Protein AF-A0A6P3C2W5-F1 (afdb_monomer_lite)

Secondary structure (DSSP, 8-state):
-HHHHHHHHHHHHHHHHHHHHHHHHHTTS--SEEEEE-TTSS-EEEEE-HHHHHHHHHHHHHHHHHHHHHHHHHHHHHHHHHHHHHHHHHHHHHHHHHHHTT-S-----S-S---TT-TT-PPPHHHHHHHHHHHHHHHHHHHHHHHHHTT--HHHHHHHHHHHHHHHHHHHHHHHHHHHHHHHHHHHHHHHHHHHHHHHHHHHHHHHHHHHHHHTT-TTSHHHHHHHHHHHHHHHHHHS-HHHHHHHS-SSTHHHHS-TT---GGG-

Radius of gyration: 29.65 Å; chains: 1; bounding box: 69×41×83 Å

Sequence (268 aa):
MHITFLIPYLLPLYGAAWNIQQSLEGLGVSSSYDADIGTSSYALVASWSPGVHVTEIFYLLLFAILCVFICVLWTGYILARKTGVLVALAVVLLPCILNMVGLWPLVSSAPDTFVIDGTGVLGSGSGMLPLVCMGATTGWCLLLIYVDLFSSGPRFWSAYDHVWYMAGLLAGVIFVADSQVSEHARSLQESSQNSRQASTYLRGQAAAYEKWCEDRRHTTLISCQWASAAQQKLLDYSWQAPALYWRFGPTTSAEIYAPPDEISPSKL

pLDDT: mean 76.58, std 13.39, range [40.78, 94.31]

Foldseek 3Di:
DVVLLCLVPLQLLLLLLLQVLLACLLVVNDAQWDQDQDPPDRDGDTDRCSPVSSVVSSVVSVVLVVVLLVLQLVLLCLVPNPVRNVVSVCVVSVLSVCSVVVNHDNDRSHDPDRDHSNHNDGGDPSSCVVVVVSVVSVVVSVVSVVCSVPVDPPVVVVVVVVVVVVVVVVVVVVVVVVVVVVVVVVVLVVVLVVLLVVLVVLLVVLVVVLVVCVVVVNCPDPSNVQSVVLNVVSVVSNPDDSVCCVQPNDPDPVVSNDDPPDPDPPRD

Structure (mmCIF, N/CA/C/O backbone):
data_AF-A0A6P3C2W5-F1
#
_entry.id   AF-A0A6P3C2W5-F1
#
loop_
_atom_site.group_PDB
_atom_site.id
_atom_site.type_symbol
_atom_site.label_atom_id
_atom_site.label_alt_id
_atom_site.label_comp_id
_atom_site.label_asym_id
_atom_site.label_entity_id
_atom_site.label_seq_id
_atom_site.pdbx_PDB_ins_code
_atom_site.Cartn_x
_atom_site.Cartn_y
_atom_site.Cartn_z
_atom_site.occupancy
_atom_site.B_iso_or_equiv
_atom_site.auth_seq_id
_atom_site.auth_comp_id
_atom_site.auth_asym_id
_atom_site.auth_atom_id
_atom_site.pdbx_PDB_model_num
ATOM 1 N N . MET A 1 1 ? 8.876 -19.694 18.806 1.00 50.31 1 MET A N 1
ATOM 2 C CA . MET A 1 1 ? 7.404 -19.802 18.901 1.00 50.31 1 MET A CA 1
ATOM 3 C C . MET A 1 1 ? 6.720 -18.429 18.901 1.00 50.31 1 MET A C 1
ATOM 5 O O . MET A 1 1 ? 5.817 -18.245 18.103 1.00 50.31 1 MET A O 1
ATOM 9 N N . HIS A 1 2 ? 7.170 -17.439 19.691 1.00 57.16 2 HIS A N 1
ATOM 10 C CA . HIS A 1 2 ? 6.535 -16.104 19.730 1.00 57.16 2 HIS A CA 1
ATOM 11 C C . HIS A 1 2 ? 6.687 -15.259 18.453 1.00 57.16 2 HIS A C 1
ATOM 13 O O . HIS A 1 2 ? 5.721 -14.641 18.023 1.00 57.16 2 HIS A O 1
ATOM 19 N N . ILE A 1 3 ? 7.861 -15.260 17.810 1.00 65.31 3 ILE A N 1
ATOM 20 C CA . ILE A 1 3 ? 8.085 -14.466 16.584 1.00 65.31 3 ILE A CA 1
ATOM 21 C C . ILE A 1 3 ? 7.203 -14.972 15.443 1.00 65.31 3 ILE A C 1
ATOM 23 O O . ILE A 1 3 ? 6.618 -14.182 14.711 1.00 65.31 3 ILE A O 1
ATOM 27 N N . THR A 1 4 ? 7.033 -16.293 15.352 1.00 76.75 4 THR A N 1
ATOM 28 C CA . THR A 1 4 ? 6.202 -16.934 14.335 1.00 76.75 4 THR A CA 1
ATOM 29 C C . THR A 1 4 ? 4.753 -16.457 14.408 1.00 76.75 4 THR A C 1
ATOM 31 O O . THR A 1 4 ? 4.097 -16.349 13.384 1.00 76.75 4 THR A O 1
ATOM 34 N N . PHE A 1 5 ? 4.239 -16.129 15.597 1.00 83.06 5 PHE A N 1
ATOM 35 C CA . PHE A 1 5 ? 2.856 -15.675 15.760 1.00 83.06 5 PHE A CA 1
ATOM 36 C C . PHE A 1 5 ? 2.611 -14.323 15.079 1.00 83.06 5 PHE A C 1
ATOM 38 O O . PHE A 1 5 ? 1.569 -14.131 14.468 1.00 83.06 5 PHE A O 1
ATOM 45 N N . LEU A 1 6 ? 3.588 -13.413 15.138 1.00 85.12 6 LEU A N 1
ATOM 46 C CA . LEU A 1 6 ? 3.473 -12.049 14.612 1.00 85.12 6 LEU A CA 1
ATOM 47 C C . LEU A 1 6 ? 3.898 -11.909 13.143 1.00 85.12 6 LEU A C 1
ATOM 49 O O . LEU A 1 6 ? 3.742 -10.828 12.579 1.00 85.12 6 LEU A O 1
ATOM 53 N N . ILE A 1 7 ? 4.397 -12.975 12.505 1.00 84.00 7 ILE A N 1
ATOM 54 C CA . ILE A 1 7 ? 4.821 -12.963 11.090 1.00 84.00 7 ILE A CA 1
ATOM 55 C C . ILE A 1 7 ? 3.789 -12.308 10.153 1.00 84.00 7 ILE A C 1
ATOM 57 O O . ILE A 1 7 ? 4.215 -11.490 9.337 1.00 84.00 7 ILE A O 1
ATOM 61 N N . PRO A 1 8 ? 2.469 -12.574 10.272 1.00 85.69 8 PRO A N 1
ATOM 62 C CA . PRO A 1 8 ? 1.464 -11.966 9.395 1.00 85.69 8 PRO A CA 1
ATOM 63 C C . PRO A 1 8 ? 1.431 -10.438 9.428 1.00 85.69 8 PRO A C 1
ATOM 65 O O . PRO A 1 8 ? 0.960 -9.829 8.476 1.00 85.69 8 PRO A O 1
ATOM 68 N N . TYR A 1 9 ? 1.929 -9.820 10.500 1.00 86.62 9 TYR A N 1
ATOM 69 C CA . TYR A 1 9 ? 2.047 -8.369 10.621 1.00 86.62 9 TYR A CA 1
ATOM 70 C C . TYR A 1 9 ? 3.457 -7.880 10.298 1.00 86.62 9 TYR A C 1
ATOM 72 O O . TYR A 1 9 ? 3.615 -6.888 9.595 1.00 86.62 9 TYR A O 1
ATOM 80 N N . LEU A 1 10 ? 4.490 -8.586 10.761 1.00 87.12 10 LEU A N 1
ATOM 81 C CA . LEU A 1 10 ? 5.879 -8.157 10.588 1.00 87.12 10 LEU A CA 1
ATOM 82 C C . LEU A 1 10 ? 6.324 -8.185 9.121 1.00 87.12 10 LEU A C 1
ATOM 84 O O . LEU A 1 10 ? 6.953 -7.234 8.664 1.00 87.12 10 LEU A O 1
ATOM 88 N N . LEU A 1 11 ? 5.991 -9.246 8.378 1.00 83.75 11 LEU A N 1
ATOM 89 C CA . LEU A 1 11 ? 6.459 -9.420 6.998 1.00 83.75 11 LEU A CA 1
ATOM 90 C C . LEU A 1 11 ? 5.859 -8.371 6.044 1.00 83.75 11 LEU A C 1
ATOM 92 O O . LEU A 1 11 ? 6.624 -7.733 5.315 1.00 83.75 11 LEU A O 1
ATOM 96 N N . PRO A 1 12 ? 4.535 -8.108 6.073 1.00 84.75 12 PRO A N 1
ATOM 97 C CA . PRO A 1 12 ? 3.952 -7.064 5.235 1.00 84.75 12 PRO A CA 1
ATOM 98 C C . PRO A 1 12 ? 4.392 -5.655 5.639 1.00 84.75 12 PRO A C 1
ATOM 100 O O . PRO A 1 12 ? 4.594 -4.824 4.760 1.00 84.75 12 PRO A O 1
ATOM 103 N N . LEU A 1 13 ? 4.589 -5.376 6.936 1.00 87.44 13 LEU A N 1
ATOM 104 C CA . LEU A 1 13 ? 5.099 -4.075 7.395 1.00 87.44 13 LEU A CA 1
ATOM 105 C C . LEU A 1 13 ? 6.550 -3.843 6.969 1.00 87.44 13 LEU A C 1
ATOM 107 O O . LEU A 1 13 ? 6.910 -2.727 6.603 1.00 87.44 13 LEU A O 1
ATOM 111 N N . TYR A 1 14 ? 7.377 -4.888 6.973 1.00 85.81 14 TYR A N 1
ATOM 112 C CA . TYR A 1 14 ? 8.745 -4.800 6.474 1.00 85.81 14 TYR A CA 1
ATOM 113 C C . TYR A 1 14 ? 8.770 -4.550 4.961 1.00 85.81 14 TYR A C 1
ATOM 115 O O . TYR A 1 14 ? 9.486 -3.669 4.492 1.00 85.81 14 TYR A O 1
ATOM 123 N N . GLY A 1 15 ? 7.920 -5.249 4.201 1.00 83.31 15 GLY A N 1
ATOM 124 C CA . GLY A 1 15 ? 7.712 -4.958 2.781 1.00 83.31 15 GLY A CA 1
ATOM 125 C C . GLY A 1 15 ? 7.248 -3.517 2.551 1.00 83.31 15 GLY A C 1
ATOM 126 O O . GLY A 1 15 ? 7.819 -2.804 1.731 1.00 83.31 15 GLY A O 1
ATOM 127 N N . ALA A 1 16 ? 6.275 -3.041 3.326 1.00 86.19 16 ALA A N 1
ATOM 128 C CA . ALA A 1 16 ? 5.795 -1.664 3.257 1.00 86.19 16 ALA A CA 1
ATOM 129 C C . ALA A 1 16 ? 6.898 -0.627 3.535 1.00 86.19 16 ALA A C 1
ATOM 131 O O . ALA A 1 16 ? 6.963 0.384 2.837 1.00 86.19 16 ALA A O 1
ATOM 132 N N . ALA A 1 17 ? 7.798 -0.890 4.488 1.00 87.62 17 ALA A N 1
ATOM 133 C CA . ALA A 1 17 ? 8.928 -0.009 4.784 1.00 87.62 17 ALA A CA 1
ATOM 134 C C . ALA A 1 17 ? 9.858 0.166 3.571 1.00 87.62 17 ALA A C 1
ATOM 136 O O . ALA A 1 17 ? 10.199 1.294 3.217 1.00 87.62 17 ALA A O 1
ATOM 137 N N . TRP A 1 18 ? 10.185 -0.928 2.876 1.00 83.50 18 TRP A N 1
ATOM 138 C CA . TRP A 1 18 ? 10.952 -0.882 1.625 1.00 83.50 18 TRP A CA 1
ATOM 139 C C . TRP A 1 18 ? 10.263 -0.053 0.538 1.00 83.50 18 TRP A C 1
ATOM 141 O O . TRP A 1 18 ? 10.917 0.690 -0.189 1.00 83.50 18 TRP A O 1
ATOM 151 N N . ASN A 1 19 ? 8.937 -0.150 0.434 1.00 83.44 19 ASN A N 1
ATOM 152 C CA . ASN A 1 19 ? 8.169 0.570 -0.581 1.00 83.44 19 ASN A CA 1
ATOM 153 C C . ASN A 1 19 ? 8.058 2.071 -0.282 1.00 83.44 19 ASN A C 1
ATOM 155 O O . ASN A 1 19 ? 8.084 2.879 -1.214 1.00 83.44 19 ASN A O 1
ATOM 159 N N . ILE A 1 20 ? 7.981 2.456 0.996 1.00 84.75 20 ILE A N 1
ATOM 160 C CA . ILE A 1 20 ? 8.083 3.862 1.405 1.00 84.75 20 ILE A CA 1
ATOM 161 C C . ILE A 1 20 ? 9.473 4.392 1.070 1.00 84.75 20 ILE A C 1
ATOM 163 O O . ILE A 1 20 ? 9.553 5.435 0.431 1.00 84.75 20 ILE A O 1
ATOM 167 N N . GLN A 1 21 ? 10.543 3.669 1.419 1.00 84.75 21 GLN A N 1
ATOM 168 C CA . GLN A 1 21 ? 11.907 4.112 1.116 1.00 84.75 21 GLN A CA 1
ATOM 169 C C . GLN A 1 21 ? 12.117 4.302 -0.391 1.00 84.75 21 GLN A C 1
ATOM 171 O O . GLN A 1 21 ? 12.563 5.364 -0.811 1.00 84.75 21 GLN A O 1
ATOM 176 N N . GLN A 1 22 ? 11.701 3.332 -1.212 1.00 80.56 22 GLN A N 1
ATOM 177 C CA . GLN A 1 22 ? 11.760 3.440 -2.675 1.00 80.56 22 GLN A CA 1
ATOM 178 C C . GLN A 1 22 ? 10.991 4.666 -3.191 1.00 80.56 22 GLN A C 1
ATOM 180 O O . GLN A 1 22 ? 11.435 5.337 -4.116 1.00 80.56 22 GLN A O 1
ATOM 185 N N . SER A 1 23 ? 9.843 4.982 -2.588 1.00 81.50 23 SER A N 1
ATOM 186 C CA . SER A 1 23 ? 9.047 6.145 -2.992 1.00 81.50 23 SER A CA 1
ATOM 187 C C . SER A 1 23 ? 9.683 7.465 -2.551 1.00 81.50 23 SER A C 1
ATOM 189 O O . SER A 1 23 ? 9.623 8.441 -3.292 1.00 81.50 23 SER A O 1
ATOM 191 N N . LEU A 1 24 ? 10.314 7.507 -1.375 1.00 82.06 24 LEU A N 1
ATOM 192 C CA . LEU A 1 24 ? 11.050 8.681 -0.900 1.00 82.06 24 LEU A CA 1
ATOM 193 C C . LEU A 1 24 ? 12.287 8.960 -1.760 1.00 82.06 24 LEU A C 1
ATOM 195 O O . LEU A 1 24 ? 12.547 10.126 -2.062 1.00 82.06 24 LEU A O 1
ATOM 199 N N . GLU A 1 25 ? 12.988 7.913 -2.199 1.00 78.38 25 GLU A N 1
ATOM 200 C CA . GLU A 1 25 ? 14.078 8.019 -3.175 1.00 78.38 25 GLU A CA 1
ATOM 201 C C . GLU A 1 25 ? 13.575 8.462 -4.547 1.00 78.38 25 GLU A C 1
ATOM 203 O O . GLU A 1 25 ? 14.105 9.410 -5.122 1.00 78.38 25 GLU A O 1
ATOM 208 N N . GLY A 1 26 ? 12.495 7.855 -5.045 1.00 73.12 26 GLY A N 1
ATOM 209 C CA . GLY A 1 26 ? 11.902 8.219 -6.333 1.00 73.12 26 GLY A CA 1
ATOM 210 C C . GLY A 1 26 ? 11.399 9.668 -6.393 1.00 73.12 26 GLY A C 1
ATOM 211 O O . GLY A 1 26 ? 11.384 10.258 -7.475 1.00 73.12 26 GLY A O 1
ATOM 212 N N . LEU A 1 27 ? 11.015 10.243 -5.245 1.00 76.38 27 LEU A N 1
ATOM 213 C CA . LEU A 1 27 ? 10.614 11.647 -5.080 1.00 76.38 27 LEU A CA 1
ATOM 214 C C . LEU A 1 27 ? 11.790 12.598 -4.784 1.00 76.38 27 LEU A C 1
ATOM 216 O O . LEU A 1 27 ? 11.584 13.810 -4.736 1.00 76.38 27 LEU A O 1
ATOM 220 N N . GLY A 1 28 ? 13.000 12.077 -4.558 1.00 72.94 28 GLY A N 1
ATOM 221 C CA . GLY A 1 28 ? 14.181 12.864 -4.189 1.00 72.94 28 GLY A CA 1
ATOM 222 C C . GLY A 1 28 ? 14.132 13.470 -2.780 1.00 72.94 28 GLY A C 1
ATOM 223 O O . GLY A 1 28 ? 14.846 14.430 -2.504 1.00 72.94 28 GLY A O 1
ATOM 224 N N . VAL A 1 29 ? 13.274 12.953 -1.892 1.00 75.38 29 VAL A N 1
ATOM 225 C CA . VAL A 1 29 ? 13.093 13.459 -0.515 1.00 75.38 29 VAL A CA 1
ATOM 226 C C . VAL A 1 29 ? 14.120 12.859 0.446 1.00 75.38 29 VAL A C 1
ATOM 228 O O . VAL A 1 29 ? 14.576 13.532 1.367 1.00 75.38 29 VAL A O 1
ATOM 231 N N . SER A 1 30 ? 14.476 11.593 0.242 1.00 70.56 30 SER A N 1
ATOM 232 C CA . SER A 1 30 ? 15.499 10.877 1.003 1.00 70.56 30 SER A CA 1
ATOM 233 C C . SER A 1 30 ? 16.399 10.141 0.023 1.00 70.56 30 SER A C 1
ATOM 235 O O . SER A 1 30 ? 15.941 9.722 -1.034 1.00 70.56 30 SER A O 1
ATOM 237 N N . SER A 1 31 ? 17.673 9.996 0.367 1.00 65.12 31 SER A N 1
ATOM 238 C CA . SER A 1 31 ? 18.613 9.180 -0.386 1.00 65.12 31 SER A CA 1
ATOM 239 C C . SER A 1 31 ? 19.230 8.170 0.566 1.00 65.12 31 SER A C 1
ATOM 241 O O . SER A 1 31 ? 19.679 8.560 1.638 1.00 65.12 31 SER A O 1
ATOM 243 N N . SER A 1 32 ? 19.300 6.894 0.178 1.00 65.50 32 SER A N 1
ATOM 244 C CA . SER A 1 32 ? 20.095 5.892 0.911 1.00 65.50 32 SER A CA 1
ATOM 245 C C . SER A 1 32 ? 21.608 6.029 0.672 1.00 65.50 32 SER A C 1
ATOM 247 O O . SER A 1 32 ? 22.377 5.107 0.967 1.00 65.50 32 SER A O 1
ATOM 249 N N . TYR A 1 33 ? 22.028 7.149 0.076 1.00 61.69 33 TYR A N 1
ATOM 250 C CA . TYR A 1 33 ? 23.414 7.526 -0.146 1.00 61.69 33 TYR A CA 1
ATOM 251 C C . TYR A 1 33 ? 23.901 8.419 0.998 1.00 61.69 33 TYR A C 1
ATOM 253 O O . TYR A 1 33 ? 23.639 9.623 1.006 1.00 61.69 33 TYR A O 1
ATOM 261 N N . ASP A 1 34 ? 24.669 7.833 1.915 1.00 60.69 34 ASP A N 1
ATOM 262 C CA . ASP A 1 34 ? 25.403 8.581 2.930 1.00 60.69 34 ASP A CA 1
ATOM 263 C C . ASP A 1 34 ? 26.867 8.726 2.498 1.00 60.69 34 ASP A C 1
ATOM 265 O O . ASP A 1 34 ? 27.624 7.753 2.386 1.00 60.69 34 ASP A O 1
ATOM 269 N N . ALA A 1 35 ? 27.280 9.968 2.242 1.00 56.84 35 ALA A N 1
ATOM 270 C CA . ALA A 1 35 ? 28.684 10.319 2.067 1.00 56.84 35 ALA A CA 1
ATOM 271 C C . ALA A 1 35 ? 29.250 10.759 3.418 1.00 56.84 35 ALA A C 1
ATOM 273 O O . ALA A 1 35 ? 29.084 11.913 3.811 1.00 56.84 35 ALA A O 1
ATOM 274 N N . ASP A 1 36 ? 29.917 9.841 4.115 1.00 56.84 36 ASP A N 1
ATOM 275 C CA . ASP A 1 36 ? 30.570 10.154 5.382 1.00 56.84 36 ASP A CA 1
ATOM 276 C C . ASP A 1 36 ? 32.052 10.509 5.159 1.00 56.84 36 ASP A C 1
ATOM 278 O O . ASP A 1 36 ? 32.721 10.005 4.243 1.00 56.84 36 ASP A O 1
ATOM 282 N N . ILE A 1 37 ? 32.580 11.414 5.983 1.00 54.19 37 ILE A N 1
ATOM 283 C CA . ILE A 1 37 ? 33.990 11.820 5.925 1.00 54.19 37 ILE A CA 1
ATOM 284 C C . ILE A 1 37 ? 34.778 10.859 6.814 1.00 54.19 37 ILE A C 1
ATOM 286 O O . ILE A 1 37 ? 34.680 10.902 8.040 1.00 54.19 37 ILE A O 1
ATOM 290 N N . GLY A 1 38 ? 35.578 9.986 6.196 1.00 52.22 38 GLY A N 1
ATOM 291 C CA . GLY A 1 38 ? 36.363 8.985 6.913 1.00 52.22 38 GLY A CA 1
ATOM 292 C C . GLY A 1 38 ? 37.298 9.610 7.956 1.00 52.22 38 GLY A C 1
ATOM 293 O O . GLY A 1 38 ? 38.087 10.505 7.662 1.00 52.22 38 GLY A O 1
ATOM 294 N N . THR A 1 39 ? 37.261 9.103 9.189 1.00 56.66 39 THR A N 1
ATOM 295 C CA . THR A 1 39 ? 38.044 9.626 10.325 1.00 56.66 39 THR A CA 1
ATOM 296 C C . THR A 1 39 ? 39.558 9.388 10.229 1.00 56.66 39 THR A C 1
ATOM 298 O O . THR A 1 39 ? 40.307 9.911 11.051 1.00 56.66 39 THR A O 1
ATOM 301 N N . SER A 1 40 ? 40.046 8.636 9.236 1.00 55.06 40 SER A N 1
ATOM 302 C CA . SER A 1 40 ? 41.470 8.281 9.096 1.00 55.06 40 SER A CA 1
ATOM 303 C C . SER A 1 40 ? 42.142 8.772 7.811 1.00 55.06 40 SER A C 1
ATOM 305 O O . SER A 1 40 ? 43.354 8.636 7.659 1.00 55.06 40 SER A O 1
ATOM 307 N N . SER A 1 41 ? 41.400 9.383 6.896 1.00 51.38 41 SER A N 1
ATOM 308 C CA . SER A 1 41 ? 41.941 10.103 5.743 1.00 51.38 41 SER A CA 1
ATOM 309 C C . SER A 1 41 ? 40.799 10.885 5.116 1.00 51.38 41 SER A C 1
ATOM 311 O O . SER A 1 41 ? 39.666 10.422 5.130 1.00 51.38 41 SER A O 1
ATOM 313 N N . TYR A 1 42 ? 41.091 12.048 4.546 1.00 54.25 42 TYR A N 1
ATOM 314 C CA . TYR A 1 42 ? 40.154 12.960 3.872 1.00 54.25 42 TYR A CA 1
ATOM 315 C C . TYR A 1 42 ? 39.516 12.362 2.592 1.00 54.25 42 TYR A C 1
ATOM 317 O O . TYR A 1 42 ? 39.195 13.083 1.652 1.00 54.25 42 TYR A O 1
ATOM 325 N N . ALA A 1 43 ? 39.389 11.038 2.520 1.00 52.53 43 ALA A N 1
ATOM 326 C CA . ALA A 1 43 ? 38.642 10.316 1.518 1.00 52.53 43 ALA A CA 1
ATOM 327 C C . ALA A 1 43 ? 37.163 10.304 1.921 1.00 52.53 43 ALA A C 1
ATOM 329 O O . ALA A 1 43 ? 36.798 9.866 3.014 1.00 52.53 43 ALA A O 1
ATOM 330 N N . LEU A 1 44 ? 36.314 10.785 1.015 1.00 53.09 44 LEU A N 1
ATOM 331 C CA . LEU A 1 44 ? 34.876 10.558 1.080 1.00 53.09 44 LEU A CA 1
ATOM 332 C C . LEU A 1 44 ? 34.646 9.049 0.961 1.00 53.09 44 LEU A C 1
ATOM 334 O O . LEU A 1 44 ? 34.949 8.460 -0.080 1.00 53.09 44 LEU A O 1
ATOM 338 N N . VAL A 1 45 ? 34.145 8.420 2.022 1.00 54.59 45 VAL A N 1
ATOM 339 C CA . VAL A 1 45 ? 33.710 7.025 1.967 1.00 54.59 45 VAL A CA 1
ATOM 340 C C . VAL A 1 45 ? 32.205 7.064 1.767 1.00 54.59 45 VAL A C 1
ATOM 342 O O . VAL A 1 45 ? 31.441 7.282 2.701 1.00 54.59 45 VAL A O 1
ATOM 345 N N . ALA A 1 46 ? 31.780 6.892 0.518 1.00 55.81 46 ALA A N 1
ATOM 346 C CA . ALA A 1 46 ? 30.375 6.676 0.214 1.00 55.81 46 ALA A CA 1
ATOM 347 C C . ALA A 1 46 ? 29.974 5.299 0.755 1.00 55.81 46 ALA A C 1
ATOM 349 O O . ALA A 1 46 ? 30.458 4.274 0.263 1.00 55.81 46 ALA A O 1
ATOM 350 N N . SER A 1 47 ? 29.116 5.267 1.772 1.00 56.47 47 SER A N 1
ATOM 351 C CA . SER A 1 47 ? 28.583 4.026 2.327 1.00 56.47 47 SER A CA 1
ATOM 352 C C . SER A 1 47 ? 27.105 3.911 1.967 1.00 56.47 47 SER A C 1
ATOM 354 O O . SER A 1 47 ? 26.323 4.838 2.146 1.00 56.47 47 SER A O 1
ATOM 356 N N . TRP A 1 48 ? 26.741 2.778 1.372 1.00 60.06 48 TRP A N 1
ATOM 357 C CA . TRP A 1 48 ? 25.414 2.544 0.814 1.00 60.06 48 TRP A CA 1
ATOM 358 C C . TRP A 1 48 ? 24.688 1.638 1.797 1.00 60.06 48 TRP A C 1
ATOM 360 O O . TRP A 1 48 ? 25.023 0.455 1.900 1.00 60.06 48 TRP A O 1
ATOM 370 N N . SER A 1 49 ? 23.733 2.177 2.557 1.00 62.62 49 SER A N 1
ATOM 371 C CA . SER A 1 49 ? 23.033 1.389 3.577 1.00 62.62 49 SER A CA 1
ATOM 372 C C . SER A 1 49 ? 21.506 1.570 3.564 1.00 62.62 49 SER A C 1
ATOM 374 O O . SER A 1 49 ? 20.917 1.968 4.568 1.00 62.62 49 SER A O 1
ATOM 376 N N . PRO A 1 50 ? 20.809 1.166 2.475 1.00 62.06 50 PRO A N 1
ATOM 377 C CA . PRO A 1 50 ? 19.340 1.215 2.415 1.00 62.06 50 PRO A CA 1
ATOM 378 C C . PRO A 1 50 ? 18.669 0.504 3.598 1.00 62.06 50 PRO A C 1
ATOM 380 O O . PRO A 1 50 ? 17.606 0.902 4.064 1.00 62.06 50 PRO A O 1
ATOM 383 N N . GLY A 1 51 ? 19.325 -0.533 4.132 1.00 66.81 51 GLY A N 1
ATOM 384 C CA . GLY A 1 51 ? 18.850 -1.268 5.299 1.00 66.81 51 GLY A CA 1
ATOM 385 C C . GLY A 1 51 ? 18.667 -0.408 6.553 1.00 66.81 51 GLY A C 1
ATOM 386 O O . GLY A 1 51 ? 17.739 -0.677 7.308 1.00 66.81 51 GLY A O 1
ATOM 387 N N . VAL A 1 52 ? 19.484 0.630 6.773 1.00 71.38 52 VAL A N 1
ATOM 388 C CA . VAL A 1 52 ? 19.383 1.480 7.973 1.00 71.38 52 VAL A CA 1
ATOM 389 C C . VAL A 1 52 ? 18.108 2.323 7.910 1.00 71.38 52 VAL A C 1
ATOM 391 O O . VAL A 1 52 ? 17.248 2.188 8.782 1.00 71.38 52 VAL A O 1
ATOM 394 N N . HIS A 1 53 ? 17.894 3.075 6.830 1.00 73.38 53 HIS A N 1
ATOM 395 C CA . HIS A 1 53 ? 16.689 3.901 6.669 1.00 73.38 53 HIS A CA 1
ATOM 396 C C . HIS A 1 53 ? 15.400 3.074 6.587 1.00 73.38 53 HIS A C 1
ATOM 398 O O . HIS A 1 53 ? 14.379 3.433 7.177 1.00 73.38 53 HIS A O 1
ATOM 404 N N . VAL A 1 54 ? 15.443 1.904 5.941 1.00 82.56 54 VAL A N 1
ATOM 405 C CA . VAL A 1 54 ? 14.298 0.982 5.931 1.00 82.56 54 VAL A CA 1
ATOM 406 C C . VAL A 1 54 ? 13.972 0.495 7.343 1.00 82.56 54 VAL A C 1
ATOM 408 O O . VAL A 1 54 ? 12.795 0.394 7.689 1.00 82.56 54 VAL A O 1
ATOM 411 N N . THR A 1 55 ? 14.975 0.211 8.183 1.00 83.69 55 THR A N 1
ATOM 412 C CA . THR A 1 55 ? 14.713 -0.194 9.573 1.00 83.69 55 THR A CA 1
ATOM 413 C C . THR A 1 55 ? 14.099 0.925 10.408 1.00 83.69 55 THR A C 1
ATOM 415 O O . THR A 1 55 ? 13.196 0.650 11.197 1.00 83.69 55 THR A O 1
ATOM 418 N N . GLU A 1 56 ? 14.501 2.180 10.205 1.00 85.62 56 GLU A N 1
ATOM 419 C CA . GLU A 1 56 ? 13.889 3.337 10.871 1.00 85.62 56 GLU A CA 1
ATOM 420 C C . GLU A 1 56 ? 12.407 3.477 10.502 1.00 85.62 56 GLU A C 1
ATOM 422 O O . GLU A 1 56 ? 11.545 3.542 11.385 1.00 85.62 56 GLU A O 1
ATOM 427 N N . ILE A 1 57 ? 12.093 3.426 9.203 1.00 86.94 57 ILE A N 1
ATOM 428 C CA . ILE A 1 57 ? 10.711 3.449 8.704 1.00 86.94 57 ILE A CA 1
ATOM 429 C C . ILE A 1 57 ? 9.925 2.257 9.255 1.00 86.94 57 ILE A C 1
ATOM 431 O O . ILE A 1 57 ? 8.776 2.405 9.671 1.00 86.94 57 ILE A O 1
ATOM 435 N N . PHE A 1 58 ? 10.535 1.075 9.311 1.00 88.94 58 PHE A N 1
ATOM 436 C CA . PHE A 1 58 ? 9.901 -0.113 9.868 1.00 88.94 58 PHE A CA 1
ATOM 437 C C . PHE A 1 58 ? 9.536 0.062 11.349 1.00 88.94 58 PHE A C 1
ATOM 439 O O . PHE A 1 58 ? 8.419 -0.283 11.736 1.00 88.94 58 PHE A O 1
ATOM 446 N N . TYR A 1 59 ? 10.405 0.649 12.178 1.00 90.06 59 TYR A N 1
ATOM 447 C CA . TYR A 1 59 ? 10.073 0.936 13.579 1.00 90.06 59 TYR A CA 1
ATOM 448 C C . TYR A 1 59 ? 8.943 1.961 13.719 1.00 90.06 59 TYR A C 1
ATOM 450 O O . TYR A 1 59 ? 8.065 1.787 14.569 1.00 90.06 59 TYR A O 1
ATOM 458 N N . LEU A 1 60 ? 8.907 2.985 12.862 1.00 91.81 60 LEU A N 1
ATOM 459 C CA . LEU A 1 60 ? 7.791 3.935 12.815 1.00 91.81 60 LEU A CA 1
ATOM 460 C C . LEU A 1 60 ? 6.477 3.244 12.435 1.00 91.81 60 LEU A C 1
ATOM 462 O O . LEU A 1 60 ? 5.445 3.493 13.057 1.00 91.81 60 LEU A O 1
ATOM 466 N N . LEU A 1 61 ? 6.508 2.329 11.465 1.00 91.81 61 LEU A N 1
ATOM 467 C CA . LEU A 1 61 ? 5.345 1.534 11.075 1.00 91.81 61 LEU A CA 1
ATOM 468 C C . LEU A 1 61 ? 4.896 0.566 12.179 1.00 91.81 61 LEU A C 1
ATOM 470 O O . LEU A 1 61 ? 3.695 0.388 12.378 1.00 91.81 61 LEU A O 1
ATOM 474 N N . LEU A 1 62 ? 5.827 -0.023 12.936 1.00 92.31 62 LEU A N 1
ATOM 475 C CA . LEU A 1 62 ? 5.505 -0.838 14.113 1.00 92.31 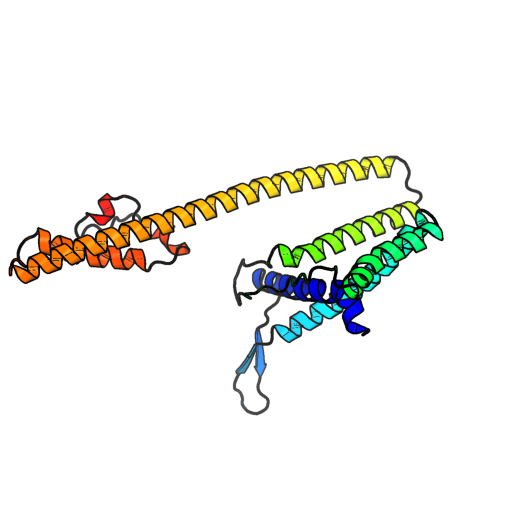62 LEU A CA 1
ATOM 476 C C . LEU A 1 62 ? 4.838 -0.015 15.221 1.00 92.31 62 LEU A C 1
ATOM 478 O O . LEU A 1 62 ? 3.906 -0.482 15.878 1.00 92.31 62 LEU A O 1
ATOM 482 N N . PHE A 1 63 ? 5.284 1.221 15.427 1.00 93.19 63 PHE A N 1
ATOM 483 C CA . PHE A 1 63 ? 4.608 2.130 16.344 1.00 93.19 63 PHE A CA 1
ATOM 484 C C . PHE A 1 63 ? 3.210 2.493 15.825 1.00 93.19 63 PHE A C 1
ATOM 486 O O . PHE A 1 63 ? 2.229 2.413 16.566 1.00 93.19 63 PHE A O 1
ATOM 493 N N . ALA A 1 64 ? 3.092 2.803 14.533 1.00 92.44 64 ALA A N 1
ATOM 494 C CA . ALA A 1 64 ? 1.821 3.144 13.909 1.00 92.44 64 ALA A CA 1
ATOM 495 C C . ALA A 1 64 ? 0.802 2.001 14.021 1.00 92.44 64 ALA A C 1
ATOM 497 O O . ALA A 1 64 ? -0.325 2.247 14.451 1.00 92.44 64 ALA A O 1
ATOM 498 N N . ILE A 1 65 ? 1.182 0.751 13.715 1.00 91.94 65 ILE A N 1
ATOM 499 C CA . ILE A 1 65 ? 0.272 -0.403 13.803 1.00 91.94 65 ILE A CA 1
ATOM 500 C C . ILE A 1 65 ? -0.201 -0.653 15.240 1.00 91.94 65 ILE A C 1
ATOM 502 O O . ILE A 1 65 ? -1.348 -1.049 15.445 1.00 91.94 65 ILE A O 1
ATOM 506 N N . LEU A 1 66 ? 0.632 -0.363 16.247 1.00 92.12 66 LEU A N 1
ATOM 507 C CA . LEU A 1 66 ? 0.226 -0.429 17.651 1.00 92.12 66 LEU A CA 1
ATOM 508 C C . LEU A 1 66 ? -0.836 0.632 17.975 1.00 92.12 66 LEU A C 1
ATOM 510 O O . LEU A 1 66 ? -1.827 0.327 18.639 1.00 92.12 66 LEU A O 1
ATOM 514 N N . CYS A 1 67 ? -0.676 1.859 17.474 1.00 93.81 67 CYS A N 1
ATOM 515 C CA . CYS A 1 67 ? -1.708 2.889 17.593 1.00 93.81 67 CYS A CA 1
ATOM 516 C C . CYS A 1 67 ? -3.006 2.459 16.896 1.00 93.81 67 CYS A C 1
ATOM 518 O O . CYS A 1 67 ? -4.077 2.572 17.492 1.00 93.81 67 CYS A O 1
ATOM 520 N N . VAL A 1 68 ? -2.918 1.899 15.682 1.00 93.19 68 VAL A N 1
ATOM 521 C CA . VAL A 1 68 ? -4.084 1.369 14.953 1.00 93.19 68 VAL A CA 1
ATOM 522 C C . VAL A 1 68 ? -4.783 0.287 15.767 1.00 93.19 68 VAL A C 1
ATOM 524 O O . VAL A 1 68 ? -6.004 0.310 15.890 1.00 93.19 68 VAL A O 1
ATOM 527 N N . PHE A 1 69 ? -4.025 -0.631 16.366 1.00 93.38 69 PHE A N 1
ATOM 528 C CA . PHE A 1 69 ? -4.567 -1.686 17.214 1.00 93.38 69 PHE A CA 1
ATOM 529 C C . PHE A 1 69 ? -5.392 -1.118 18.376 1.00 93.38 69 PHE A C 1
ATOM 531 O O . PHE A 1 69 ? -6.527 -1.543 18.592 1.00 93.38 69 PHE A O 1
ATOM 538 N N . ILE A 1 70 ? -4.866 -0.113 19.082 1.00 94.25 70 ILE A N 1
ATOM 539 C CA . ILE A 1 70 ? -5.587 0.563 20.170 1.00 94.25 70 ILE A CA 1
ATOM 540 C C . ILE A 1 70 ? -6.856 1.243 19.638 1.00 94.25 70 ILE A C 1
ATOM 542 O O . ILE A 1 70 ? -7.927 1.088 20.230 1.00 94.25 70 ILE A O 1
ATOM 546 N N . CYS A 1 71 ? -6.765 1.946 18.505 1.00 93.69 71 CYS A N 1
ATOM 547 C CA . CYS A 1 71 ? -7.914 2.582 17.863 1.00 93.69 71 CYS A CA 1
ATOM 548 C C . CYS A 1 71 ? -9.003 1.566 17.499 1.00 93.69 71 CYS A C 1
ATOM 550 O O . CYS A 1 71 ? -10.165 1.802 17.805 1.00 93.69 71 CYS A O 1
ATOM 552 N N . VAL A 1 72 ? -8.643 0.415 16.925 1.00 94.31 72 VAL A N 1
ATOM 553 C CA . VAL A 1 72 ? -9.586 -0.655 16.561 1.00 94.31 72 VAL A CA 1
ATOM 554 C C . VAL A 1 72 ? -10.315 -1.197 17.790 1.00 94.31 72 VAL A C 1
ATOM 556 O O . VAL A 1 72 ? -11.536 -1.368 17.755 1.00 94.31 72 VAL A O 1
ATOM 559 N N . LEU A 1 73 ? -9.606 -1.426 18.899 1.00 94.06 73 LEU A N 1
ATOM 560 C CA . LEU A 1 73 ? -10.239 -1.865 20.145 1.00 94.06 73 LEU A CA 1
ATOM 561 C C . LEU A 1 73 ? -11.182 -0.797 20.711 1.00 94.06 73 LEU A C 1
ATOM 563 O O . LEU A 1 73 ? -12.282 -1.130 21.155 1.00 94.06 73 LEU A O 1
ATOM 567 N N . TRP A 1 74 ? -10.789 0.478 20.666 1.00 93.75 74 TRP A N 1
ATOM 568 C CA . TRP A 1 74 ? -11.637 1.583 21.114 1.00 93.75 74 TRP A CA 1
ATOM 569 C C . TRP A 1 74 ? -12.894 1.702 20.247 1.00 93.75 74 TRP A C 1
ATOM 571 O O . TRP A 1 74 ? -14.004 1.749 20.772 1.00 93.75 74 TRP A O 1
ATOM 581 N N . THR A 1 75 ? -12.758 1.634 18.926 1.00 93.31 75 THR A N 1
ATOM 582 C CA . THR A 1 75 ? -13.895 1.608 18.002 1.00 93.31 75 THR A CA 1
ATOM 583 C C . THR A 1 75 ? -14.822 0.419 18.278 1.00 93.31 75 THR A C 1
ATOM 585 O O . THR A 1 75 ? -16.040 0.588 18.327 1.00 93.31 75 THR A O 1
ATOM 588 N N . GLY A 1 76 ? -14.274 -0.774 18.533 1.00 92.25 76 GLY A N 1
ATOM 589 C CA . GLY A 1 76 ? -15.061 -1.942 18.940 1.00 92.25 76 GLY A CA 1
ATOM 590 C C . GLY A 1 76 ? -15.829 -1.707 20.245 1.00 92.25 76 GLY A C 1
ATOM 591 O O . GLY A 1 76 ? -16.995 -2.092 20.362 1.00 92.25 76 GLY A O 1
ATOM 592 N N . TYR A 1 77 ? -15.212 -1.018 21.208 1.00 92.94 77 TYR A N 1
ATOM 593 C CA . TYR A 1 77 ? -15.869 -0.626 22.453 1.00 92.94 77 TYR A CA 1
ATOM 594 C C . TYR A 1 77 ? -17.008 0.378 22.233 1.00 92.94 77 TYR A C 1
ATOM 596 O O . TYR A 1 77 ? -18.067 0.234 22.843 1.00 92.94 77 TYR A O 1
ATOM 604 N N . ILE A 1 78 ? -16.829 1.357 21.347 1.00 91.12 78 ILE A N 1
ATOM 605 C CA . ILE A 1 78 ? -17.876 2.329 20.998 1.00 91.12 78 ILE A CA 1
ATOM 606 C C . ILE A 1 78 ? -19.079 1.613 20.365 1.00 91.12 78 ILE A C 1
ATOM 608 O O . ILE A 1 78 ? -20.216 1.839 20.770 1.00 91.12 78 ILE A O 1
ATOM 612 N N . LEU A 1 79 ? -18.837 0.685 19.431 1.00 90.88 79 LEU A N 1
ATOM 613 C CA . LEU A 1 79 ? -19.903 -0.000 18.691 1.00 90.88 79 LEU A CA 1
ATOM 614 C C . LEU A 1 79 ? -20.738 -0.961 19.549 1.00 90.88 79 LEU A C 1
ATOM 616 O O . LEU A 1 79 ? -21.963 -0.973 19.454 1.00 90.88 79 LEU A O 1
ATOM 620 N N . ALA A 1 80 ? -20.089 -1.813 20.346 1.00 91.38 80 ALA A N 1
ATOM 621 C CA . ALA A 1 80 ? -20.775 -2.881 21.080 1.00 91.38 80 ALA A CA 1
ATOM 622 C C . ALA A 1 80 ? -20.161 -3.165 22.463 1.00 91.38 80 ALA A C 1
ATOM 624 O O . ALA A 1 80 ? -20.302 -4.257 23.017 1.00 91.38 80 ALA A O 1
ATOM 625 N N . ARG A 1 81 ? -19.478 -2.185 23.065 1.00 91.75 81 ARG A N 1
ATOM 626 C CA . ARG A 1 81 ? -18.845 -2.297 24.390 1.00 91.75 81 ARG A CA 1
ATOM 627 C C . ARG A 1 81 ? -17.944 -3.534 24.473 1.00 91.75 81 ARG A C 1
ATOM 629 O O . ARG A 1 81 ? -17.068 -3.738 23.640 1.00 91.75 81 ARG A O 1
ATOM 636 N N . LYS A 1 82 ? -18.150 -4.386 25.483 1.00 91.50 82 LYS A N 1
ATOM 637 C CA . LYS A 1 82 ? -17.307 -5.562 25.739 1.00 91.50 82 LYS A CA 1
ATOM 638 C C . LYS A 1 82 ? -17.376 -6.596 24.614 1.00 91.50 82 LYS A C 1
ATOM 640 O O . LYS A 1 82 ? -16.350 -7.182 24.289 1.00 91.50 82 LYS A O 1
ATOM 645 N N . THR A 1 83 ? -18.547 -6.822 24.013 1.00 92.69 83 THR A N 1
ATOM 646 C CA . THR A 1 83 ? -18.675 -7.799 22.919 1.00 92.69 83 THR A CA 1
ATOM 647 C C . THR A 1 83 ? -17.987 -7.295 21.658 1.00 92.69 83 THR A C 1
ATOM 649 O O . THR A 1 83 ? -17.296 -8.069 21.003 1.00 92.69 83 THR A O 1
ATOM 652 N N . GLY A 1 84 ? -18.076 -5.995 21.370 1.00 92.12 84 GLY A N 1
ATOM 653 C CA . GLY A 1 84 ? -17.361 -5.382 20.251 1.00 92.12 84 GLY A CA 1
ATOM 654 C C . GLY A 1 84 ? -15.841 -5.460 20.393 1.00 92.12 84 GLY A C 1
ATOM 655 O O . GLY A 1 84 ? -15.165 -5.818 19.433 1.00 92.12 84 GLY A O 1
ATOM 656 N N . VAL A 1 85 ? -15.299 -5.238 21.598 1.00 94.12 85 VAL A N 1
ATOM 657 C CA . VAL A 1 85 ? -13.861 -5.434 21.875 1.00 94.12 85 VAL A CA 1
ATOM 658 C C . VAL A 1 85 ? -13.438 -6.887 21.648 1.00 94.12 85 VAL A C 1
ATOM 660 O O . VAL A 1 85 ? -12.401 -7.127 21.036 1.00 94.12 85 VAL A O 1
ATOM 663 N N . LEU A 1 86 ? -14.234 -7.862 22.104 1.00 93.62 86 LEU A N 1
ATOM 664 C CA . LEU A 1 86 ? -13.923 -9.282 21.907 1.00 93.62 86 LEU A CA 1
ATOM 665 C C . LEU A 1 86 ? -13.923 -9.674 20.427 1.00 93.62 86 LEU A C 1
ATOM 667 O O . LEU A 1 86 ? -13.022 -10.387 19.991 1.00 93.62 86 LEU A O 1
ATOM 671 N N . VAL A 1 87 ? -14.896 -9.189 19.651 1.00 93.50 87 VAL A N 1
ATOM 672 C CA . VAL A 1 87 ? -14.953 -9.429 18.202 1.00 93.50 87 VAL A CA 1
ATOM 673 C C . VAL A 1 87 ? -13.770 -8.767 17.499 1.00 93.50 87 VAL A C 1
ATOM 675 O O . VAL A 1 87 ? -13.099 -9.422 16.707 1.00 93.50 87 VAL A O 1
ATOM 678 N N . ALA A 1 88 ? -13.461 -7.509 17.820 1.00 92.62 88 ALA A N 1
ATOM 679 C CA . ALA A 1 88 ? -12.318 -6.799 17.250 1.00 92.62 88 ALA A CA 1
ATOM 680 C C . ALA A 1 88 ? -10.996 -7.526 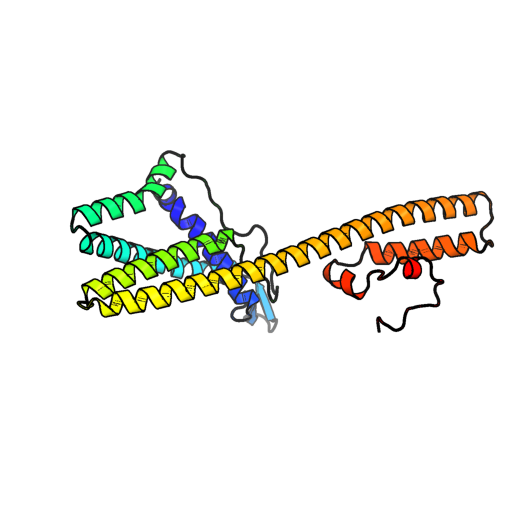17.542 1.00 92.62 88 ALA A C 1
ATOM 682 O O . ALA A 1 88 ? -10.189 -7.741 16.639 1.00 92.62 88 ALA A O 1
ATOM 683 N N . LEU A 1 89 ? -10.808 -7.980 18.784 1.00 94.06 89 LEU A N 1
ATOM 684 C CA . LEU A 1 89 ? -9.640 -8.761 19.176 1.00 94.06 89 LEU A CA 1
ATOM 685 C C . LEU A 1 89 ? -9.572 -10.093 18.418 1.00 94.06 89 LEU A C 1
ATOM 687 O O . LEU A 1 89 ? -8.511 -10.450 17.917 1.00 94.06 89 LEU A O 1
ATOM 691 N N . ALA A 1 90 ? -10.691 -10.810 18.292 1.00 93.19 90 ALA A N 1
ATOM 692 C CA . ALA A 1 90 ? -10.740 -12.065 17.548 1.00 93.19 90 ALA A CA 1
ATOM 693 C C . ALA A 1 90 ? -10.355 -11.867 16.073 1.00 93.19 90 ALA A C 1
ATOM 695 O O . ALA A 1 90 ? -9.573 -12.650 15.543 1.00 93.19 90 ALA A O 1
ATOM 696 N N . VAL A 1 91 ? -10.844 -10.800 15.434 1.00 92.56 91 VAL A N 1
ATOM 697 C CA . VAL A 1 91 ? -10.530 -10.471 14.034 1.00 92.56 91 VAL A CA 1
ATOM 698 C C . VAL A 1 91 ? -9.052 -10.124 13.855 1.00 92.56 91 VAL A C 1
ATOM 700 O O . VAL A 1 91 ? -8.425 -10.629 12.928 1.00 92.56 91 VAL A O 1
ATOM 703 N N . VAL A 1 92 ? -8.466 -9.317 14.746 1.00 91.94 92 VAL A N 1
ATOM 704 C CA . VAL A 1 92 ? -7.035 -8.967 14.674 1.00 91.94 92 VAL A CA 1
ATOM 705 C C . VAL A 1 92 ? -6.140 -10.171 14.977 1.00 91.94 92 VAL A C 1
ATOM 707 O O . VAL A 1 92 ? -5.073 -10.322 14.400 1.00 91.94 92 VAL A O 1
ATOM 710 N N . LEU A 1 93 ? -6.538 -11.073 15.870 1.00 91.12 93 LEU A N 1
ATOM 711 C CA . LEU A 1 93 ? -5.713 -12.246 16.174 1.00 91.12 93 LEU A CA 1
ATOM 712 C C . LEU A 1 93 ? -5.864 -13.371 15.143 1.00 91.12 93 LEU A C 1
ATOM 714 O O . LEU A 1 93 ? -5.017 -14.263 15.096 1.00 91.12 93 LEU A O 1
ATOM 718 N N . LEU A 1 94 ? -6.902 -13.339 14.305 1.00 90.12 94 LEU A N 1
ATOM 719 C CA . LEU A 1 94 ? -7.204 -14.394 13.339 1.00 90.12 94 LEU A CA 1
ATOM 720 C C . LEU A 1 94 ? -6.048 -14.680 12.357 1.00 90.12 94 LEU A C 1
ATOM 722 O O . LEU A 1 94 ? -5.689 -15.853 12.243 1.00 90.12 94 LEU A O 1
ATOM 726 N N . PRO A 1 95 ? -5.388 -13.689 11.724 1.00 87.19 95 PRO A N 1
ATOM 727 C CA . PRO A 1 95 ? -4.208 -13.935 10.890 1.00 87.19 95 PRO A CA 1
ATOM 728 C C . PRO A 1 95 ? -3.076 -14.648 11.639 1.00 87.19 95 PRO A C 1
ATOM 730 O O . PRO A 1 95 ? -2.477 -15.589 11.121 1.00 87.19 95 PRO A O 1
ATOM 733 N N . CYS A 1 96 ? -2.816 -14.253 12.888 1.00 87.69 96 CYS A N 1
ATOM 734 C CA . CYS A 1 96 ? -1.776 -14.858 13.720 1.00 87.69 96 CYS A CA 1
ATOM 735 C C . CYS A 1 96 ? -2.097 -16.313 14.081 1.00 87.69 96 CYS A C 1
ATOM 737 O O . CYS A 1 96 ? -1.221 -17.179 14.033 1.00 87.69 96 CYS A O 1
ATOM 739 N N . ILE A 1 97 ? -3.361 -16.598 14.411 1.00 87.62 97 ILE A N 1
ATOM 740 C CA . ILE A 1 97 ? -3.835 -17.955 14.705 1.00 87.62 97 ILE A CA 1
ATOM 741 C C . ILE A 1 97 ? -3.738 -18.824 13.446 1.00 87.62 97 ILE A C 1
ATOM 743 O O . ILE A 1 97 ? -3.190 -19.922 13.507 1.00 87.62 97 ILE A O 1
ATOM 747 N N . LEU A 1 98 ? -4.193 -18.324 12.294 1.00 86.69 98 LEU A N 1
ATOM 748 C CA . LEU A 1 98 ? -4.090 -19.037 11.017 1.00 86.69 98 LEU A CA 1
ATOM 749 C C . LEU A 1 98 ? -2.635 -19.334 10.638 1.00 86.69 98 LEU A C 1
ATOM 751 O O . LEU A 1 98 ? -2.351 -20.409 10.109 1.00 86.69 98 LEU A O 1
ATOM 755 N N . ASN A 1 99 ? -1.707 -18.431 10.960 1.00 86.88 99 ASN A N 1
ATOM 756 C CA . ASN A 1 99 ? -0.283 -18.651 10.729 1.00 86.88 99 ASN A CA 1
ATOM 757 C C . ASN A 1 99 ? 0.292 -19.763 11.614 1.00 86.88 99 ASN A C 1
ATOM 759 O O . ASN A 1 99 ? 1.111 -20.551 11.151 1.00 86.88 99 ASN A O 1
ATOM 763 N N . MET A 1 100 ? -0.173 -19.892 12.861 1.00 85.88 100 MET A N 1
ATOM 764 C CA . MET A 1 100 ? 0.208 -21.009 13.739 1.00 85.88 100 MET A CA 1
ATOM 765 C C . MET A 1 100 ? -0.299 -22.361 13.240 1.00 85.88 100 MET A C 1
ATOM 767 O O . MET A 1 100 ? 0.374 -23.369 13.433 1.00 85.88 100 MET A O 1
ATOM 771 N N . VAL A 1 101 ? -1.458 -22.384 12.579 1.00 86.62 101 VAL A N 1
ATOM 772 C CA . VAL A 1 101 ? -2.024 -23.598 11.967 1.00 86.62 101 VAL A CA 1
ATOM 773 C C . VAL A 1 101 ? -1.400 -23.878 10.585 1.00 86.62 101 VAL A C 1
ATOM 775 O O . VAL A 1 101 ? -1.664 -24.915 9.986 1.00 86.62 101 VAL A O 1
ATOM 778 N N . GLY A 1 102 ? -0.543 -22.984 10.073 1.00 80.62 102 GLY A N 1
ATOM 779 C CA . GLY A 1 102 ? 0.091 -23.117 8.757 1.00 80.62 102 GLY A CA 1
ATOM 780 C C . GLY A 1 102 ? -0.855 -22.862 7.578 1.00 80.62 102 GLY A C 1
ATOM 781 O O . GLY A 1 102 ? -0.522 -23.193 6.446 1.00 80.62 102 GLY A O 1
ATOM 782 N N . LEU A 1 103 ? -2.033 -22.283 7.835 1.00 82.25 103 LEU A N 1
ATOM 783 C CA . LEU A 1 103 ? -3.042 -21.961 6.818 1.00 82.25 103 LEU A CA 1
ATOM 784 C C . LEU A 1 103 ? -2.882 -20.544 6.251 1.00 82.25 103 LEU A C 1
ATOM 786 O O . LEU A 1 103 ? -3.562 -20.190 5.290 1.00 82.25 103 LEU A O 1
ATOM 790 N N . TRP A 1 104 ? -2.024 -19.717 6.853 1.00 79.62 104 TRP A N 1
ATOM 791 C CA . TRP A 1 104 ? -1.805 -18.349 6.398 1.00 79.62 104 TRP A CA 1
ATOM 792 C C . TRP A 1 104 ? -0.794 -18.300 5.244 1.00 79.62 104 TRP A C 1
ATOM 794 O O . TRP A 1 104 ? 0.299 -18.857 5.377 1.00 79.62 104 TRP A O 1
ATOM 804 N N . PRO A 1 105 ? -1.109 -17.624 4.123 1.00 75.44 105 PRO A N 1
ATOM 805 C CA . PRO A 1 105 ? -0.159 -17.471 3.034 1.00 75.44 105 PRO A CA 1
ATOM 806 C C . PRO A 1 105 ? 1.021 -16.599 3.473 1.00 75.44 105 PRO A C 1
ATOM 808 O O . PRO A 1 105 ? 0.852 -15.522 4.049 1.00 75.44 105 PRO A O 1
ATOM 811 N N . LEU A 1 106 ? 2.235 -17.047 3.157 1.00 65.81 106 LEU A N 1
ATOM 812 C CA . LEU A 1 106 ? 3.446 -16.244 3.308 1.00 65.81 106 LEU A CA 1
ATOM 813 C C . LEU A 1 106 ? 3.460 -15.160 2.226 1.00 65.81 106 LEU A C 1
ATOM 815 O O . LEU A 1 106 ? 3.964 -15.364 1.125 1.00 65.81 106 LEU A O 1
ATOM 819 N N . VAL A 1 107 ? 2.874 -14.006 2.538 1.00 64.81 107 VAL A N 1
ATOM 820 C CA . VAL A 1 107 ? 2.918 -12.824 1.673 1.00 64.81 107 VAL A CA 1
ATOM 821 C C . VAL A 1 107 ? 4.189 -12.043 2.001 1.00 64.81 107 VAL A C 1
ATOM 823 O O . VAL A 1 107 ? 4.222 -11.249 2.940 1.00 64.81 107 VAL A O 1
ATOM 826 N N . SER A 1 108 ? 5.261 -12.301 1.251 1.00 59.22 108 SER A N 1
ATOM 827 C CA . SER A 1 108 ? 6.435 -11.428 1.247 1.00 59.22 108 SER A CA 1
ATOM 828 C C . SER A 1 108 ? 6.165 -10.280 0.282 1.00 59.22 108 SER A C 1
ATOM 830 O O . SER A 1 108 ? 6.208 -10.469 -0.929 1.00 59.22 108 SER A O 1
ATOM 832 N N . SER A 1 109 ? 5.857 -9.097 0.813 1.00 59.12 109 SER A N 1
ATOM 833 C CA . SER A 1 109 ? 5.699 -7.880 0.004 1.00 59.12 109 SER A CA 1
ATOM 834 C C . SER A 1 109 ? 7.001 -7.078 -0.133 1.00 59.12 109 SER A C 1
ATOM 836 O O . SER A 1 109 ? 6.965 -5.891 -0.461 1.00 59.12 109 SER A O 1
ATOM 838 N N . ALA A 1 110 ? 8.148 -7.689 0.177 1.00 57.47 110 ALA A N 1
ATOM 839 C CA . ALA A 1 110 ? 9.444 -7.085 -0.098 1.00 57.47 110 ALA A CA 1
ATOM 840 C C . ALA A 1 110 ? 9.689 -7.105 -1.620 1.00 57.47 110 ALA A C 1
ATOM 842 O O . ALA A 1 110 ? 9.463 -8.144 -2.241 1.00 57.47 110 ALA A O 1
ATOM 843 N N . PRO A 1 111 ? 10.098 -5.983 -2.234 1.00 54.28 111 PRO A N 1
ATOM 844 C CA . PRO A 1 111 ? 10.376 -5.947 -3.663 1.00 54.28 111 PRO A CA 1
ATOM 845 C C . PRO A 1 111 ? 11.604 -6.809 -3.993 1.00 54.28 111 PRO A C 1
ATOM 847 O O . PRO A 1 111 ? 12.643 -6.675 -3.350 1.00 54.28 111 PRO A O 1
ATOM 850 N N . ASP A 1 112 ? 11.501 -7.661 -5.019 1.00 53.75 112 ASP A N 1
ATOM 851 C CA . ASP A 1 112 ? 12.615 -8.504 -5.495 1.00 53.75 112 ASP A CA 1
ATOM 852 C C . ASP A 1 112 ? 13.751 -7.679 -6.131 1.00 53.75 112 ASP A C 1
ATOM 854 O O . ASP A 1 112 ? 14.890 -8.134 -6.237 1.00 53.75 112 ASP A O 1
ATOM 858 N N . THR A 1 113 ? 13.450 -6.446 -6.547 1.00 55.50 113 THR A N 1
ATOM 859 C CA . THR A 1 113 ? 14.402 -5.500 -7.134 1.00 55.50 113 THR A CA 1
ATOM 860 C C . THR A 1 113 ? 14.183 -4.108 -6.552 1.00 55.50 113 THR A C 1
ATOM 862 O O . THR A 1 113 ? 13.080 -3.570 -6.648 1.00 55.50 113 THR A O 1
ATOM 865 N N . PHE A 1 114 ? 15.234 -3.518 -5.987 1.00 55.34 114 PHE A N 1
ATOM 866 C CA . PHE A 1 114 ? 15.259 -2.129 -5.527 1.00 55.34 114 PHE A CA 1
ATOM 867 C C . PHE A 1 114 ? 16.006 -1.283 -6.563 1.00 55.34 114 PHE A C 1
ATOM 869 O O . PHE A 1 114 ? 17.123 -1.639 -6.949 1.00 55.34 114 PHE A O 1
ATOM 876 N N . VAL A 1 115 ? 15.388 -0.208 -7.059 1.00 58.78 115 VAL A N 1
ATOM 877 C CA . VAL A 1 115 ? 15.979 0.634 -8.111 1.00 58.78 115 VAL A CA 1
ATOM 878 C C . VAL A 1 115 ? 16.541 1.891 -7.469 1.00 58.78 115 VAL A C 1
ATOM 880 O O . VAL A 1 115 ? 15.797 2.797 -7.103 1.00 58.78 115 VAL A O 1
ATOM 883 N N . ILE A 1 116 ? 17.864 1.925 -7.355 1.00 57.84 116 ILE A N 1
ATOM 884 C CA . ILE A 1 116 ? 18.615 3.030 -6.757 1.00 57.84 116 ILE A CA 1
ATOM 885 C C . ILE A 1 116 ? 18.654 4.203 -7.737 1.00 57.84 116 ILE A C 1
ATOM 887 O O . ILE A 1 116 ? 18.904 3.993 -8.925 1.00 57.84 116 ILE A O 1
ATOM 891 N N . ASP A 1 117 ? 18.420 5.419 -7.237 1.00 52.28 117 ASP A N 1
ATOM 892 C CA . ASP A 1 117 ? 18.436 6.665 -8.030 1.00 52.28 117 ASP A CA 1
ATOM 893 C C . ASP A 1 117 ? 17.450 6.641 -9.222 1.00 52.28 117 ASP A C 1
ATOM 895 O O . ASP A 1 117 ? 17.543 7.394 -10.196 1.00 52.28 117 ASP A O 1
ATOM 899 N N . GLY A 1 118 ? 16.466 5.738 -9.143 1.00 51.75 118 GLY A N 1
ATOM 900 C CA . GLY A 1 118 ? 15.374 5.612 -10.090 1.00 51.75 118 GLY A CA 1
ATOM 901 C C . GLY A 1 118 ? 14.387 6.750 -9.893 1.00 51.75 118 GLY A C 1
ATOM 902 O O . GLY A 1 118 ? 13.338 6.563 -9.280 1.00 51.75 118 GLY A O 1
ATOM 903 N N . THR A 1 119 ? 14.716 7.931 -10.410 1.00 44.34 119 THR A N 1
ATOM 904 C CA . THR A 1 119 ? 13.770 9.051 -10.477 1.00 44.34 119 THR A CA 1
ATOM 905 C C . THR A 1 119 ? 12.466 8.585 -11.136 1.00 44.34 119 THR A C 1
ATOM 907 O O . THR A 1 119 ? 12.456 8.061 -12.250 1.00 44.34 119 THR A O 1
ATOM 910 N N . GLY A 1 120 ? 11.353 8.709 -10.409 1.00 48.62 120 GLY A N 1
ATOM 911 C CA . GLY A 1 120 ? 10.040 8.247 -10.871 1.00 48.62 120 GLY A CA 1
ATOM 912 C C . GLY A 1 120 ? 9.744 6.746 -10.713 1.00 48.62 120 GLY A C 1
ATOM 913 O O . GLY A 1 120 ? 8.695 6.304 -11.182 1.00 48.62 120 GLY A O 1
ATOM 914 N N . VAL A 1 121 ? 10.596 5.957 -10.044 1.00 56.28 121 VAL A N 1
ATOM 915 C CA . VAL A 1 121 ? 10.294 4.554 -9.698 1.00 56.28 121 VAL A CA 1
ATOM 916 C C . VAL A 1 121 ? 9.679 4.487 -8.301 1.00 56.28 121 VAL A C 1
ATOM 918 O O . VAL A 1 121 ? 10.365 4.638 -7.293 1.00 56.28 121 VAL A O 1
ATOM 921 N N . LEU A 1 122 ? 8.367 4.260 -8.247 1.00 63.09 122 LEU A N 1
ATOM 922 C CA . LEU A 1 122 ? 7.616 4.081 -7.003 1.00 63.09 122 LEU A CA 1
ATOM 923 C C . LEU A 1 122 ? 7.664 2.622 -6.529 1.00 63.09 122 LEU A C 1
ATOM 925 O O . LEU A 1 122 ? 7.949 1.707 -7.303 1.00 63.09 122 LEU A O 1
ATOM 929 N N . GLY A 1 123 ? 7.366 2.406 -5.245 1.00 59.50 123 GLY A N 1
ATOM 930 C CA . GLY A 1 123 ? 7.240 1.060 -4.687 1.00 59.50 123 GLY A CA 1
ATOM 931 C C . GLY A 1 123 ? 6.236 0.177 -5.450 1.00 59.50 123 GLY A C 1
ATOM 932 O O . GLY A 1 123 ? 5.296 0.650 -6.085 1.00 59.50 123 GLY A O 1
ATOM 933 N N . SER A 1 124 ? 6.425 -1.136 -5.363 1.00 68.25 124 SER A N 1
ATOM 934 C CA . SER A 1 124 ? 5.500 -2.153 -5.864 1.00 68.25 124 SER A CA 1
ATOM 935 C C . SER A 1 124 ? 4.080 -2.023 -5.281 1.00 68.25 124 SER A C 1
ATOM 937 O O . SER A 1 124 ? 3.887 -1.804 -4.082 1.00 68.25 124 SER A O 1
ATOM 939 N N . GLY A 1 125 ? 3.060 -2.253 -6.115 1.00 66.44 125 GLY A N 1
ATOM 940 C CA . GLY A 1 125 ? 1.655 -2.200 -5.686 1.00 66.44 125 GLY A CA 1
ATOM 941 C C . GLY A 1 125 ? 1.304 -3.203 -4.575 1.00 66.44 125 GLY A C 1
ATOM 942 O O . GLY A 1 125 ? 0.537 -2.882 -3.669 1.00 66.44 125 GLY A O 1
ATOM 943 N N . SER A 1 126 ? 1.913 -4.393 -4.578 1.00 67.25 126 SER A N 1
ATOM 944 C CA . SER A 1 126 ? 1.727 -5.412 -3.530 1.00 67.25 126 SER A CA 1
ATOM 945 C C . SER A 1 126 ? 2.336 -5.010 -2.180 1.00 67.25 126 SER A C 1
ATOM 947 O O . SER A 1 126 ? 1.834 -5.422 -1.132 1.00 67.25 126 SER A O 1
ATOM 949 N N . GLY A 1 127 ? 3.391 -4.193 -2.189 1.00 69.50 127 GLY A N 1
ATOM 950 C CA . GLY A 1 127 ? 4.019 -3.629 -0.996 1.00 69.50 127 GLY A CA 1
ATOM 951 C C . GLY A 1 127 ? 3.361 -2.366 -0.459 1.00 69.50 127 GLY A C 1
ATOM 952 O O . GLY A 1 127 ? 3.489 -2.079 0.729 1.00 69.50 127 GLY A O 1
ATOM 953 N N . MET A 1 128 ? 2.588 -1.664 -1.285 1.00 79.44 128 MET A N 1
ATOM 954 C CA . MET A 1 128 ? 1.752 -0.540 -0.849 1.00 79.44 128 MET A CA 1
ATOM 955 C C . MET A 1 128 ? 0.419 -0.986 -0.235 1.00 79.44 128 MET A C 1
ATOM 957 O O . MET A 1 128 ? -0.159 -0.261 0.574 1.00 79.44 128 MET A O 1
ATOM 961 N N . LEU A 1 129 ? -0.063 -2.190 -0.559 1.00 82.88 129 LEU A N 1
ATOM 962 C CA . LEU A 1 129 ? -1.337 -2.710 -0.055 1.00 82.88 129 LEU A CA 1
ATOM 963 C C . LEU A 1 129 ? -1.460 -2.677 1.486 1.00 82.88 129 LEU A C 1
ATOM 965 O O . LEU A 1 129 ? -2.482 -2.187 1.973 1.00 82.88 129 LEU A O 1
ATOM 969 N N . PRO A 1 130 ? -0.454 -3.103 2.281 1.00 84.62 130 PRO A N 1
ATOM 970 C CA . PRO A 1 130 ? -0.526 -3.012 3.740 1.00 84.62 130 PRO A CA 1
ATOM 971 C C . PRO A 1 130 ? -0.697 -1.573 4.244 1.00 84.62 130 PRO A C 1
ATOM 973 O O . PRO A 1 130 ? -1.415 -1.351 5.217 1.00 84.62 130 PRO A O 1
ATOM 976 N N . LEU A 1 131 ? -0.094 -0.589 3.567 1.00 86.94 131 LEU A N 1
ATOM 977 C CA . LEU A 1 131 ? -0.213 0.829 3.920 1.00 86.94 131 LEU A CA 1
ATOM 978 C C . LEU A 1 131 ? -1.608 1.365 3.616 1.00 86.94 131 LEU A C 1
ATOM 980 O O . LEU A 1 131 ? -2.178 2.068 4.446 1.00 86.94 131 LEU A O 1
ATOM 984 N N . VAL A 1 132 ? -2.182 0.988 2.471 1.00 87.56 132 VAL A N 1
ATOM 985 C CA . VAL A 1 132 ? -3.562 1.342 2.111 1.00 87.56 132 VAL A CA 1
ATOM 986 C C . VAL A 1 132 ? -4.546 0.741 3.113 1.00 87.56 132 VAL A C 1
ATOM 988 O O . VAL A 1 132 ? -5.408 1.452 3.624 1.00 87.56 132 VAL A O 1
ATOM 991 N N . CYS A 1 133 ? -4.396 -0.541 3.460 1.00 88.94 133 CYS A N 1
ATOM 992 C CA . CYS A 1 133 ? -5.231 -1.192 4.470 1.00 88.94 133 CYS A CA 1
ATOM 993 C C . CYS A 1 133 ? -5.093 -0.520 5.841 1.00 88.94 133 CYS A C 1
ATOM 995 O O . CYS A 1 133 ? -6.099 -0.283 6.514 1.00 88.94 133 CYS A O 1
ATOM 997 N N . MET A 1 134 ? -3.866 -0.184 6.246 1.00 90.19 134 MET A N 1
ATOM 998 C CA . MET A 1 134 ? -3.609 0.516 7.501 1.00 90.19 134 MET A CA 1
ATOM 999 C C . MET A 1 134 ? -4.262 1.903 7.497 1.00 90.19 134 MET A C 1
ATOM 1001 O O . MET A 1 134 ? -4.985 2.218 8.435 1.00 90.19 134 MET A O 1
ATOM 1005 N N . GLY A 1 135 ? -4.084 2.689 6.432 1.00 90.25 135 GLY A N 1
ATOM 1006 C CA . GLY A 1 135 ? -4.669 4.023 6.272 1.00 90.25 135 GLY A CA 1
ATOM 1007 C C . GLY A 1 135 ? -6.200 4.022 6.225 1.00 90.25 135 GLY A C 1
ATOM 1008 O O . GLY A 1 135 ? -6.847 4.854 6.857 1.00 90.25 135 GLY A O 1
ATOM 1009 N N . ALA A 1 136 ? -6.802 3.059 5.526 1.00 90.94 136 ALA A N 1
ATOM 1010 C CA . ALA A 1 136 ? -8.254 2.900 5.493 1.00 90.94 136 ALA A CA 1
ATOM 1011 C C . ALA A 1 136 ? -8.806 2.537 6.880 1.00 90.94 136 ALA A C 1
ATOM 1013 O O . ALA A 1 136 ? -9.801 3.109 7.328 1.00 90.94 136 ALA A O 1
ATOM 1014 N N . THR A 1 137 ? -8.129 1.625 7.585 1.00 92.56 137 THR A N 1
ATOM 1015 C CA . THR A 1 137 ? -8.534 1.199 8.930 1.00 92.56 137 THR A CA 1
ATOM 1016 C C . THR A 1 137 ? -8.398 2.339 9.936 1.00 92.56 137 THR A C 1
ATOM 1018 O O . THR A 1 137 ? -9.323 2.581 10.709 1.00 92.56 137 THR A O 1
ATOM 1021 N N . THR A 1 138 ? -7.291 3.088 9.911 1.00 92.81 138 THR A N 1
ATOM 1022 C CA . THR A 1 138 ? -7.109 4.253 10.790 1.00 92.81 138 THR A CA 1
ATOM 1023 C C . THR A 1 138 ? -8.121 5.344 10.495 1.00 92.81 138 THR A C 1
ATOM 1025 O O . THR A 1 138 ? -8.737 5.845 11.432 1.00 92.81 138 THR A O 1
ATOM 1028 N N . GLY A 1 139 ? -8.342 5.679 9.222 1.00 90.06 139 GLY A N 1
ATOM 1029 C CA . GLY A 1 139 ? -9.330 6.675 8.814 1.00 90.06 139 GLY A CA 1
ATOM 1030 C C . GLY A 1 139 ? -10.733 6.326 9.309 1.00 90.06 139 GLY A C 1
ATOM 1031 O O . GLY A 1 139 ? -11.417 7.176 9.879 1.00 90.06 139 GLY A O 1
ATOM 1032 N N . TRP A 1 140 ? -11.132 5.058 9.180 1.00 91.31 140 TRP A N 1
ATOM 1033 C CA . TRP A 1 140 ? -12.424 4.582 9.670 1.00 91.31 140 TRP A CA 1
ATOM 1034 C C . TRP A 1 140 ? -12.535 4.621 11.199 1.00 91.31 140 TRP A C 1
ATOM 1036 O O . TRP A 1 140 ? -13.524 5.118 11.742 1.00 91.31 140 TRP A O 1
ATOM 1046 N N . CYS A 1 141 ? -11.508 4.148 11.910 1.00 92.94 141 CYS A N 1
ATOM 1047 C CA . CYS A 1 141 ? -11.477 4.196 13.369 1.00 92.94 141 CYS A CA 1
ATOM 1048 C C . CYS A 1 141 ? -11.559 5.630 13.900 1.00 92.94 141 CYS A C 1
ATOM 1050 O O . CYS A 1 141 ? -12.346 5.900 14.807 1.00 92.94 141 CYS A O 1
ATOM 1052 N N . LEU A 1 142 ? -10.779 6.551 13.328 1.00 91.44 142 LEU A N 1
ATOM 1053 C CA . LEU A 1 142 ? -10.777 7.959 13.721 1.00 91.44 142 LEU A CA 1
ATOM 1054 C C . LEU A 1 142 ? -12.125 8.624 13.455 1.00 91.44 142 LEU A C 1
ATOM 1056 O O . LEU A 1 142 ? -12.582 9.392 14.296 1.00 91.44 142 LEU A O 1
ATOM 1060 N N . LEU A 1 143 ? -12.785 8.307 12.339 1.00 90.19 143 LEU A N 1
ATOM 1061 C CA . LEU A 1 143 ? -14.119 8.823 12.041 1.00 90.19 143 LEU A CA 1
ATOM 1062 C C . LEU A 1 143 ? -15.148 8.378 13.084 1.00 90.19 143 LEU A C 1
ATOM 1064 O O . LEU A 1 143 ? -15.901 9.206 13.590 1.00 90.19 143 LEU A O 1
ATOM 1068 N N . LEU A 1 144 ? -15.159 7.095 13.447 1.00 90.38 144 LEU A N 1
ATOM 1069 C CA . LEU A 1 144 ? -16.095 6.580 14.447 1.00 90.38 144 LEU A CA 1
ATOM 1070 C C . LEU A 1 144 ? -15.820 7.147 15.842 1.00 90.38 144 LEU A C 1
ATOM 1072 O O . LEU A 1 144 ? -16.757 7.517 16.544 1.00 90.38 144 LEU A O 1
ATOM 1076 N N . ILE A 1 145 ? -14.546 7.272 16.221 1.00 90.19 145 ILE A N 1
ATOM 1077 C CA . ILE A 1 145 ? -14.145 7.924 17.473 1.00 90.19 145 ILE A CA 1
ATOM 1078 C C . ILE A 1 145 ? -14.577 9.397 17.460 1.00 90.19 145 ILE A C 1
ATOM 1080 O O . ILE A 1 145 ? -15.160 9.874 18.426 1.00 90.19 145 ILE A O 1
ATOM 1084 N N . TYR A 1 146 ? -14.360 10.117 16.358 1.00 90.00 146 TYR A N 1
ATOM 1085 C CA . TYR A 1 146 ? -14.766 11.515 16.224 1.00 90.00 146 TYR A CA 1
ATOM 1086 C C . TYR A 1 146 ? -16.281 11.696 16.376 1.00 90.00 146 TYR A C 1
ATOM 1088 O O . TYR A 1 146 ? -16.716 12.566 17.125 1.00 90.00 146 TYR A O 1
ATOM 1096 N N . VAL A 1 147 ? -17.082 10.860 15.713 1.00 88.50 147 VAL A N 1
ATOM 1097 C CA . VAL A 1 147 ? -18.551 10.913 15.791 1.00 88.50 147 VAL A CA 1
ATOM 1098 C C . VAL A 1 147 ? -19.071 10.588 17.195 1.00 88.50 147 VAL A C 1
ATOM 1100 O O . VAL A 1 147 ? -20.096 11.134 17.603 1.00 88.50 147 VAL A O 1
ATOM 1103 N N . ASP A 1 148 ? -18.381 9.718 17.932 1.00 87.12 148 ASP A N 1
ATOM 1104 C CA . ASP A 1 148 ? -18.719 9.399 19.322 1.00 87.12 148 ASP A CA 1
ATOM 1105 C C . ASP A 1 148 ? -18.359 10.548 20.281 1.00 87.12 148 ASP A C 1
ATOM 1107 O O . ASP A 1 148 ? -19.162 10.919 21.137 1.00 87.12 148 ASP A O 1
ATOM 1111 N N . LEU A 1 149 ? -17.183 11.168 20.109 1.00 86.38 149 LEU A N 1
ATOM 1112 C CA . LEU A 1 149 ? -16.734 12.288 20.948 1.00 86.38 149 LEU A CA 1
ATOM 1113 C C . LEU A 1 149 ? -17.531 13.570 20.695 1.00 86.38 149 LEU A C 1
ATOM 1115 O O . LEU A 1 149 ? -17.877 14.295 21.628 1.00 86.38 149 LEU A O 1
ATOM 1119 N N . PHE A 1 150 ? -17.791 13.875 19.429 1.00 82.31 150 PHE A N 1
ATOM 1120 C CA . PHE A 1 150 ? -18.543 15.045 19.012 1.00 82.31 150 PHE A CA 1
ATOM 1121 C C . PHE A 1 150 ? -19.898 14.549 18.550 1.00 82.31 150 PHE A C 1
ATOM 1123 O O . PHE A 1 150 ? -19.974 14.005 17.455 1.00 82.31 150 PHE A O 1
ATOM 1130 N N . SER A 1 151 ? -20.949 14.734 19.361 1.00 71.88 151 SER A N 1
ATOM 1131 C CA . SER A 1 151 ? -22.324 14.299 19.065 1.00 71.88 151 SER A CA 1
ATOM 1132 C C . SER A 1 151 ? -22.800 14.849 17.714 1.00 71.88 151 SER A C 1
ATOM 1134 O O . SER A 1 151 ? -23.406 15.923 17.616 1.00 71.88 151 SER A O 1
ATOM 1136 N N . SER A 1 152 ? -22.454 14.139 16.649 1.00 73.75 152 SER A N 1
ATOM 1137 C CA . SER A 1 152 ? -22.482 14.670 15.298 1.00 73.75 152 SER A CA 1
ATOM 1138 C C . SER A 1 152 ? -23.905 14.558 14.787 1.00 73.75 152 SER A C 1
ATOM 1140 O O . SER A 1 152 ? -24.446 13.467 14.619 1.00 73.75 152 SER A O 1
ATOM 1142 N N . GLY A 1 153 ? -24.548 15.708 14.588 1.00 77.75 153 GLY A N 1
ATOM 1143 C CA . GLY A 1 153 ? -25.902 15.756 14.050 1.00 77.75 153 GLY A CA 1
ATOM 1144 C C . GLY A 1 153 ? -25.979 15.208 12.615 1.00 77.75 153 GLY A C 1
ATOM 1145 O O . GLY A 1 153 ? -24.958 15.060 11.942 1.00 77.75 153 GLY A O 1
ATOM 1146 N N . PRO A 1 154 ? -27.191 14.992 12.079 1.00 80.88 154 PRO A N 1
ATOM 1147 C CA . PRO A 1 154 ? -27.411 14.401 10.750 1.00 80.88 154 PRO A CA 1
ATOM 1148 C C . PRO A 1 154 ? -26.752 15.172 9.588 1.00 80.88 154 PRO A C 1
ATOM 1150 O O . PRO A 1 154 ? -26.517 14.610 8.523 1.00 80.88 154 PRO A O 1
ATOM 1153 N N . ARG A 1 155 ? -26.401 16.450 9.789 1.00 83.94 155 ARG A N 1
ATOM 1154 C CA . ARG A 1 155 ? -25.662 17.264 8.807 1.00 83.94 155 ARG A CA 1
ATOM 1155 C C . ARG A 1 155 ? -24.234 16.769 8.562 1.00 83.94 155 ARG A C 1
ATOM 1157 O O . ARG A 1 155 ? -23.749 16.908 7.446 1.00 83.94 155 ARG A O 1
ATOM 1164 N N . PHE A 1 156 ? -23.575 16.201 9.576 1.00 85.44 156 PHE A N 1
ATOM 1165 C CA . PHE A 1 156 ? -22.222 15.657 9.430 1.00 85.44 156 PHE A CA 1
ATOM 1166 C C . PHE A 1 156 ? -22.211 14.486 8.447 1.00 85.44 156 PHE A C 1
ATOM 1168 O O . PHE A 1 156 ? -21.399 14.476 7.531 1.00 85.44 156 PHE A O 1
ATOM 1175 N N . TRP A 1 157 ? -23.164 13.561 8.585 1.00 85.44 157 TRP A N 1
ATOM 1176 C CA . TRP A 1 157 ? -23.297 12.410 7.691 1.00 85.44 157 TRP A CA 1
ATOM 1177 C C . TRP A 1 157 ? -23.548 12.831 6.244 1.00 85.44 157 TRP A C 1
ATOM 1179 O O . TRP A 1 157 ? -22.854 12.367 5.351 1.00 85.44 157 TRP A O 1
ATOM 1189 N N . SER A 1 158 ? -24.433 13.807 6.018 1.00 87.50 158 SER A N 1
ATOM 1190 C CA . SER A 1 158 ? -24.655 14.349 4.672 1.00 87.50 158 SER A CA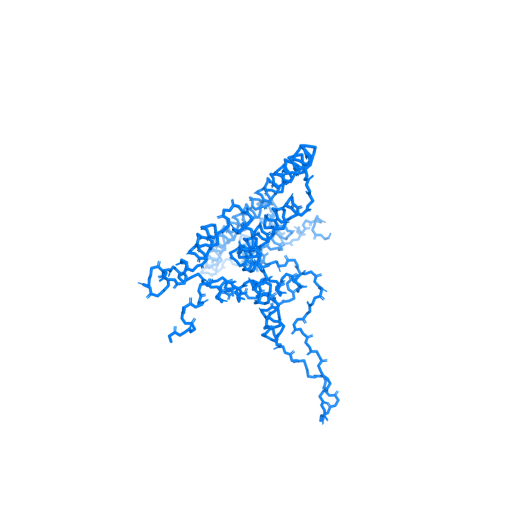 1
ATOM 1191 C C . SER A 1 158 ? -23.393 14.986 4.070 1.00 87.50 158 SER A C 1
ATOM 1193 O O . SER A 1 158 ? -23.124 14.796 2.887 1.00 87.50 158 SER A O 1
ATOM 1195 N N . ALA A 1 159 ? -22.599 15.719 4.858 1.00 86.62 159 ALA A N 1
ATOM 1196 C CA . ALA A 1 159 ? -21.339 16.291 4.381 1.00 86.62 159 ALA A CA 1
ATOM 1197 C C . ALA A 1 159 ? -20.274 15.212 4.117 1.00 86.62 159 ALA A C 1
ATOM 1199 O O . ALA A 1 159 ? -19.568 15.277 3.111 1.00 86.62 159 ALA A O 1
ATOM 1200 N N . TYR A 1 160 ? -20.182 14.211 4.996 1.00 87.38 160 TYR A N 1
ATOM 1201 C CA . TYR A 1 160 ? -19.290 13.069 4.837 1.00 87.38 160 TYR A CA 1
ATOM 1202 C C . TYR A 1 160 ? -19.606 12.280 3.563 1.00 87.38 160 TYR A C 1
ATOM 1204 O O . TYR A 1 160 ? -18.691 11.998 2.793 1.00 87.38 160 TYR A O 1
ATOM 1212 N N . ASP A 1 161 ? -20.886 12.017 3.287 1.00 88.38 161 ASP A N 1
ATOM 1213 C CA . ASP A 1 161 ? -21.322 11.317 2.076 1.00 88.38 161 ASP A CA 1
ATOM 1214 C C . ASP A 1 161 ? -20.872 12.058 0.812 1.00 88.38 161 ASP A C 1
ATOM 1216 O O . ASP A 1 161 ? -20.345 11.444 -0.114 1.00 88.38 161 ASP A O 1
ATOM 1220 N N . HIS A 1 162 ? -20.990 13.390 0.780 1.00 91.25 162 HIS A N 1
ATOM 1221 C CA . HIS A 1 162 ? -20.487 14.182 -0.344 1.00 91.25 162 HIS A CA 1
ATOM 1222 C C . HIS A 1 162 ? -18.974 14.038 -0.528 1.00 91.25 162 HIS A C 1
ATOM 1224 O O . HIS A 1 162 ? -18.518 13.820 -1.650 1.00 91.25 162 HIS A O 1
ATOM 1230 N N . VAL A 1 163 ? -18.193 14.124 0.551 1.00 88.38 163 VAL A N 1
ATOM 1231 C CA . VAL A 1 163 ? -16.734 13.941 0.486 1.00 88.38 163 VAL A CA 1
ATOM 1232 C C . VAL A 1 163 ? -16.386 12.532 0.005 1.00 88.38 163 VAL A C 1
ATOM 1234 O O . VAL A 1 163 ? -15.519 12.377 -0.854 1.00 88.38 163 VAL A O 1
ATOM 1237 N N . TRP A 1 164 ? -17.089 11.515 0.501 1.00 87.81 164 TRP A N 1
ATOM 1238 C CA . TRP A 1 164 ? -16.883 10.123 0.116 1.00 87.81 164 TRP A CA 1
ATOM 1239 C C . TRP A 1 164 ? -17.198 9.877 -1.364 1.00 87.81 164 TRP A C 1
ATOM 1241 O O . TRP A 1 164 ? -16.399 9.263 -2.073 1.00 87.81 164 TRP A O 1
ATOM 1251 N N . TYR A 1 165 ? -18.310 10.416 -1.873 1.00 90.19 165 TYR A N 1
ATOM 1252 C CA . TYR A 1 165 ? -18.643 10.334 -3.297 1.00 90.19 165 TYR A CA 1
ATOM 1253 C C . TYR A 1 165 ? -17.614 11.047 -4.174 1.00 90.19 165 TYR A C 1
ATOM 1255 O O . TYR A 1 165 ? -17.219 10.506 -5.207 1.00 90.19 165 TYR A O 1
ATOM 1263 N N . MET A 1 166 ? -17.136 12.222 -3.761 1.00 91.88 166 MET A N 1
ATOM 1264 C CA . MET A 1 166 ? -16.090 12.942 -4.492 1.00 91.88 166 MET A CA 1
ATOM 1265 C C . MET A 1 166 ? -14.768 12.166 -4.507 1.00 91.88 166 MET A C 1
ATOM 1267 O O . MET A 1 166 ? -14.128 12.087 -5.554 1.00 91.88 166 MET A O 1
ATOM 1271 N N . ALA A 1 167 ? -14.383 11.544 -3.389 1.00 88.56 167 ALA A N 1
ATOM 1272 C CA . ALA A 1 167 ? -13.206 10.680 -3.324 1.00 88.56 167 ALA A CA 1
ATOM 1273 C C . ALA A 1 167 ? -13.345 9.459 -4.250 1.00 88.56 167 ALA A C 1
ATOM 1275 O O . ALA A 1 167 ? -12.404 9.126 -4.970 1.00 88.56 167 ALA A O 1
ATOM 1276 N N . GLY A 1 168 ? -14.528 8.836 -4.295 1.00 88.69 168 GLY A N 1
ATOM 1277 C CA . GLY A 1 168 ? -14.823 7.730 -5.209 1.00 88.69 168 GLY A CA 1
ATOM 1278 C C . GLY A 1 168 ? -14.758 8.134 -6.685 1.00 88.69 168 GLY A C 1
ATOM 1279 O O . GLY A 1 168 ? -14.158 7.422 -7.489 1.00 88.69 168 GLY A O 1
ATOM 1280 N N . LEU A 1 169 ? -15.312 9.298 -7.045 1.00 91.06 169 LEU A N 1
ATOM 1281 C CA . LEU A 1 169 ? -15.214 9.844 -8.403 1.00 91.06 169 LEU A CA 1
ATOM 1282 C C . LEU A 1 169 ? -13.762 10.132 -8.793 1.00 91.06 169 LEU A C 1
ATOM 1284 O O . LEU A 1 169 ? -13.340 9.757 -9.885 1.00 91.06 169 LEU A O 1
ATOM 1288 N N . LEU A 1 170 ? -12.986 10.747 -7.897 1.00 92.50 170 LEU A N 1
ATOM 1289 C CA . LEU A 1 170 ? -11.571 11.027 -8.131 1.00 92.50 170 LEU A CA 1
ATOM 1290 C C . LEU A 1 170 ? -10.767 9.736 -8.327 1.00 92.50 170 LEU A C 1
ATOM 1292 O O . LEU A 1 170 ? -9.997 9.641 -9.279 1.00 92.50 170 LEU A O 1
ATOM 1296 N N . ALA A 1 171 ? -10.983 8.728 -7.477 1.00 87.75 171 ALA A N 1
ATOM 1297 C CA . ALA A 1 171 ? -10.351 7.419 -7.620 1.00 87.75 171 ALA A CA 1
ATOM 1298 C C . ALA A 1 171 ? -10.716 6.756 -8.958 1.00 87.75 171 ALA A C 1
ATOM 1300 O O . ALA A 1 171 ? -9.847 6.189 -9.616 1.00 87.75 171 ALA A O 1
ATOM 1301 N N . GLY A 1 172 ? -11.973 6.879 -9.398 1.00 86.88 172 GLY A N 1
ATOM 1302 C CA . GLY A 1 172 ? -12.415 6.406 -10.710 1.00 86.88 172 GLY A CA 1
ATOM 1303 C C . GLY A 1 172 ? -1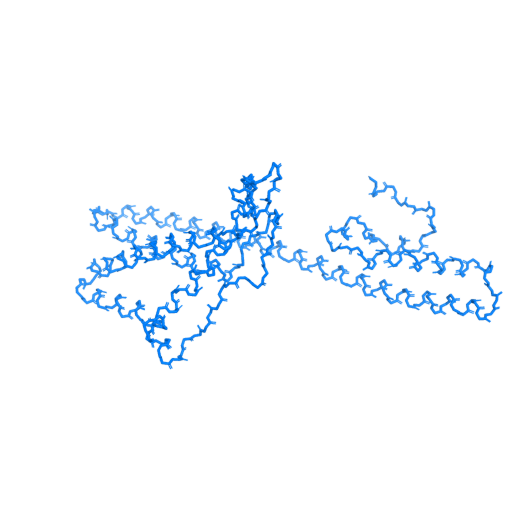1.699 7.101 -11.872 1.00 86.88 172 GLY A C 1
ATOM 1304 O O . GLY A 1 172 ? -11.260 6.432 -12.804 1.00 86.88 172 GLY A O 1
ATOM 1305 N N . VAL A 1 173 ? -11.523 8.424 -11.807 1.00 90.81 173 VAL A N 1
ATOM 1306 C CA . VAL A 1 173 ? -10.781 9.187 -12.827 1.00 90.81 173 VAL A CA 1
ATOM 1307 C C . VAL A 1 173 ? -9.309 8.773 -12.871 1.00 90.81 173 VAL A C 1
ATOM 1309 O O . VAL A 1 173 ? -8.790 8.523 -13.958 1.00 90.81 173 VAL A O 1
ATOM 1312 N N . ILE A 1 174 ? -8.652 8.659 -11.711 1.00 88.00 174 ILE A N 1
ATOM 1313 C CA . ILE A 1 174 ? -7.251 8.215 -11.617 1.00 88.00 174 ILE A CA 1
ATOM 1314 C C . ILE A 1 174 ? -7.107 6.802 -12.185 1.00 88.00 174 ILE A C 1
ATOM 1316 O O . ILE A 1 174 ? -6.238 6.566 -13.015 1.00 88.00 174 ILE A O 1
ATOM 1320 N N . PHE A 1 175 ? -8.011 5.888 -11.828 1.00 84.44 175 PHE A N 1
ATOM 1321 C CA . PHE A 1 175 ? -8.002 4.523 -12.350 1.00 84.44 175 PHE A CA 1
ATOM 1322 C C . PHE A 1 175 ? -8.112 4.479 -13.880 1.00 84.44 175 PHE A C 1
ATOM 1324 O O . PHE A 1 175 ? -7.378 3.738 -14.533 1.00 84.44 175 PHE A O 1
ATOM 1331 N N . VAL A 1 176 ? -9.002 5.284 -14.472 1.00 86.94 176 VAL A N 1
ATOM 1332 C CA . VAL A 1 176 ? -9.122 5.369 -15.935 1.00 86.94 176 VAL A CA 1
ATOM 1333 C C . VAL A 1 176 ? -7.837 5.924 -16.552 1.00 86.94 176 VAL A C 1
ATOM 1335 O O . VAL A 1 176 ? -7.348 5.353 -17.527 1.00 86.94 176 VAL A O 1
ATOM 1338 N N . ALA A 1 177 ? -7.259 6.982 -15.983 1.00 85.44 177 ALA A N 1
ATOM 1339 C CA . ALA A 1 177 ? -6.001 7.544 -16.469 1.00 85.44 177 ALA A CA 1
ATOM 1340 C C . ALA A 1 177 ? -4.856 6.513 -16.417 1.00 85.44 177 ALA A C 1
ATOM 1342 O O . ALA A 1 177 ? -4.185 6.288 -17.425 1.00 85.44 177 ALA A O 1
ATOM 1343 N N . ASP A 1 178 ? -4.696 5.813 -15.293 1.00 77.31 178 ASP A N 1
ATOM 1344 C CA . ASP A 1 178 ? -3.668 4.783 -15.112 1.00 77.31 178 ASP A CA 1
ATOM 1345 C C . ASP A 1 178 ? -3.878 3.587 -16.056 1.00 77.31 178 ASP A C 1
ATOM 1347 O O . ASP A 1 178 ? -2.919 3.022 -16.596 1.00 77.31 178 ASP A O 1
ATOM 1351 N N . SER A 1 179 ? -5.135 3.216 -16.326 1.00 76.38 179 SER A N 1
ATOM 1352 C CA . SER A 1 179 ? -5.454 2.150 -17.283 1.00 76.38 179 SER A CA 1
ATOM 1353 C C . SER A 1 179 ? -5.031 2.504 -18.715 1.00 76.38 179 SER A C 1
ATOM 1355 O O . SER A 1 179 ? -4.465 1.664 -19.409 1.00 76.38 179 SER A O 1
ATOM 1357 N N . GLN A 1 180 ? -5.199 3.762 -19.134 1.00 76.44 180 GLN A N 1
ATOM 1358 C CA . GLN A 1 180 ? -4.763 4.214 -20.459 1.00 76.44 180 GLN A CA 1
ATOM 1359 C C . GLN A 1 180 ? -3.237 4.301 -20.557 1.00 76.44 180 GLN A C 1
ATOM 1361 O O . GLN A 1 180 ? -2.648 3.858 -21.543 1.00 76.44 180 GLN A O 1
ATOM 1366 N N . VAL A 1 181 ? -2.571 4.823 -19.523 1.00 76.00 181 VAL A N 1
ATOM 1367 C CA . VAL A 1 181 ? -1.101 4.907 -19.48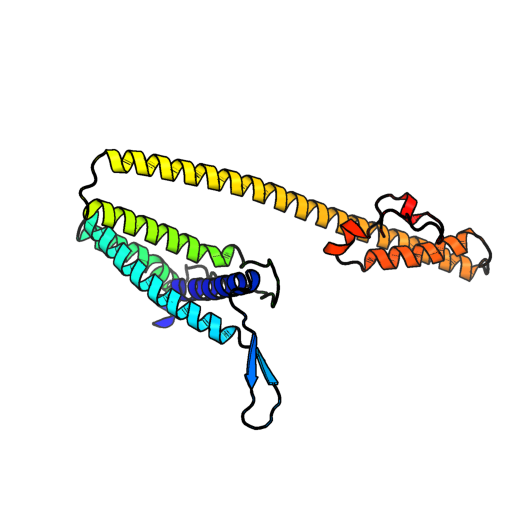5 1.00 76.00 181 VAL A CA 1
ATOM 1368 C C . VAL A 1 181 ? -0.472 3.513 -19.540 1.00 76.00 181 VAL A C 1
ATOM 1370 O O . VAL A 1 181 ? 0.470 3.289 -20.303 1.00 76.00 181 VAL A O 1
ATOM 1373 N N . SER A 1 182 ? -1.010 2.558 -18.779 1.00 73.88 182 SER A N 1
ATOM 1374 C CA . SER A 1 182 ? -0.524 1.174 -18.794 1.00 73.88 182 SER A CA 1
ATOM 1375 C C . SER A 1 182 ? -0.769 0.471 -20.135 1.00 73.88 182 SER A C 1
ATOM 1377 O O . SER A 1 182 ? 0.107 -0.258 -20.607 1.00 73.88 182 SER A O 1
ATOM 1379 N N . GLU A 1 183 ? -1.895 0.735 -20.804 1.00 75.31 183 GLU A N 1
ATOM 1380 C CA . GLU A 1 183 ? -2.159 0.232 -22.155 1.00 75.31 183 GLU A CA 1
ATOM 1381 C C . GLU A 1 183 ? -1.155 0.785 -23.179 1.00 75.31 183 GLU A C 1
ATOM 1383 O O . GLU A 1 183 ? -0.591 0.021 -23.970 1.00 75.31 183 GLU A O 1
ATOM 1388 N N . HIS A 1 184 ? -0.857 2.087 -23.129 1.00 72.25 184 HIS A N 1
ATOM 1389 C CA . HIS A 1 184 ? 0.144 2.709 -23.998 1.00 72.25 184 HIS A CA 1
ATOM 1390 C C . HIS A 1 184 ? 1.554 2.162 -23.756 1.00 72.25 184 HIS A C 1
ATOM 1392 O O . HIS A 1 184 ? 2.266 1.864 -24.719 1.00 72.25 184 HIS A O 1
ATOM 1398 N N . ALA A 1 185 ? 1.947 1.968 -22.495 1.00 74.50 185 ALA A N 1
ATOM 1399 C CA . ALA A 1 185 ? 3.228 1.353 -22.155 1.00 74.50 185 ALA A CA 1
ATOM 1400 C C . ALA A 1 185 ? 3.331 -0.082 -22.701 1.00 74.50 185 ALA A C 1
ATOM 1402 O O . ALA A 1 185 ? 4.353 -0.454 -23.284 1.00 74.50 185 ALA A O 1
ATOM 1403 N N . ARG A 1 186 ? 2.252 -0.870 -22.589 1.00 75.12 186 ARG A N 1
ATOM 1404 C CA . ARG A 1 186 ? 2.196 -2.236 -23.127 1.00 75.12 186 ARG A CA 1
ATOM 1405 C C . ARG A 1 186 ? 2.295 -2.255 -24.652 1.00 75.12 186 ARG A C 1
ATOM 1407 O O . ARG A 1 186 ? 3.072 -3.036 -25.192 1.00 75.12 186 ARG A O 1
ATOM 1414 N N . SER A 1 187 ? 1.560 -1.377 -25.334 1.00 75.62 187 SER A N 1
ATOM 1415 C CA . SER A 1 187 ? 1.607 -1.234 -26.796 1.00 75.62 187 SER A CA 1
ATOM 1416 C C . SER A 1 187 ? 3.008 -0.853 -27.288 1.00 75.62 187 SER A C 1
ATOM 1418 O O . SER A 1 187 ? 3.522 -1.434 -28.247 1.00 75.62 187 SER A O 1
ATOM 1420 N N . LEU A 1 188 ? 3.688 0.056 -26.580 1.00 75.19 188 LEU A N 1
ATOM 1421 C CA . LEU A 1 188 ? 5.067 0.428 -26.892 1.00 75.19 188 LEU A CA 1
ATOM 1422 C C . LEU A 1 188 ? 6.031 -0.755 -26.722 1.00 75.19 188 LEU A C 1
ATOM 1424 O O . LEU A 1 188 ? 6.903 -0.968 -27.567 1.00 75.19 188 LEU A O 1
ATOM 1428 N N . GLN A 1 189 ? 5.869 -1.540 -25.655 1.00 77.00 189 GLN A N 1
ATOM 1429 C CA . GLN A 1 189 ? 6.684 -2.728 -25.412 1.00 77.00 189 GLN A CA 1
ATOM 1430 C C . GLN A 1 189 ? 6.467 -3.802 -26.486 1.00 77.00 189 GLN A C 1
ATOM 1432 O O . GLN A 1 189 ? 7.442 -4.366 -26.984 1.00 77.00 189 GLN A O 1
ATOM 1437 N N . GLU A 1 190 ? 5.219 -4.056 -26.877 1.00 80.31 190 GLU A N 1
ATOM 1438 C CA . GLU A 1 190 ? 4.872 -5.015 -27.931 1.00 80.31 190 GLU A CA 1
ATOM 1439 C C . GLU A 1 190 ? 5.430 -4.580 -29.294 1.00 80.31 190 GLU A C 1
ATOM 1441 O O . GLU A 1 190 ? 6.077 -5.371 -29.981 1.00 80.31 190 GLU A O 1
ATOM 1446 N N . SER A 1 191 ? 5.284 -3.300 -29.644 1.00 75.56 191 SER A N 1
ATOM 1447 C CA . SER A 1 191 ? 5.858 -2.724 -30.866 1.00 75.56 191 SER A CA 1
ATOM 1448 C C . SER A 1 191 ? 7.387 -2.830 -30.884 1.00 75.56 191 SER A C 1
ATOM 1450 O O . SER A 1 191 ? 7.975 -3.291 -31.863 1.00 75.56 191 SER A O 1
ATOM 1452 N N . SER A 1 192 ? 8.048 -2.503 -29.768 1.00 72.62 192 SER A N 1
ATOM 1453 C CA . SER A 1 192 ? 9.501 -2.643 -29.620 1.00 72.62 192 SER A CA 1
ATOM 1454 C C . SER A 1 192 ? 9.962 -4.097 -29.797 1.00 72.62 192 SER A C 1
ATOM 1456 O O . SER A 1 192 ? 10.935 -4.361 -30.509 1.00 72.62 192 SER A O 1
ATOM 1458 N N . GLN A 1 193 ? 9.253 -5.059 -29.198 1.00 80.44 193 GLN A N 1
ATOM 1459 C CA . GLN A 1 193 ? 9.559 -6.485 -29.341 1.00 80.44 193 GLN A CA 1
ATOM 1460 C C . GLN A 1 193 ? 9.358 -6.979 -30.776 1.00 80.44 193 GLN A C 1
ATOM 1462 O O . GLN A 1 193 ? 10.255 -7.630 -31.318 1.00 80.44 193 GLN A O 1
ATOM 1467 N N . ASN A 1 194 ? 8.234 -6.636 -31.406 1.00 80.94 194 ASN A N 1
ATOM 1468 C CA . ASN A 1 194 ? 7.934 -7.023 -32.782 1.00 80.94 194 ASN A CA 1
ATOM 1469 C C . ASN A 1 194 ? 8.994 -6.480 -33.753 1.00 80.94 194 ASN A C 1
ATOM 1471 O O . ASN A 1 194 ? 9.559 -7.216 -34.563 1.00 80.94 194 ASN A O 1
ATOM 1475 N N . SER A 1 195 ? 9.369 -5.211 -33.608 1.00 73.69 195 SER A N 1
ATOM 1476 C CA . SER A 1 195 ? 10.402 -4.608 -34.443 1.00 73.69 195 SER A CA 1
ATOM 1477 C C . SER A 1 195 ? 11.788 -5.209 -34.235 1.00 73.69 195 SER A C 1
ATOM 1479 O O . SER A 1 195 ? 12.534 -5.371 -35.203 1.00 73.69 195 SER A O 1
ATOM 1481 N N . ARG A 1 196 ? 12.153 -5.586 -33.004 1.00 75.19 196 ARG A N 1
ATOM 1482 C CA . ARG A 1 196 ? 13.405 -6.317 -32.746 1.00 75.19 196 ARG A CA 1
ATOM 1483 C C . ARG A 1 196 ? 13.392 -7.700 -33.395 1.00 75.19 196 ARG A C 1
ATOM 1485 O O . ARG A 1 196 ? 14.402 -8.096 -33.979 1.00 75.19 196 ARG A O 1
ATOM 1492 N N . GLN A 1 197 ? 12.268 -8.416 -33.339 1.00 81.81 197 GLN A N 1
ATOM 1493 C CA . GLN A 1 197 ? 12.118 -9.718 -33.996 1.00 81.81 197 GLN A CA 1
ATOM 1494 C C . GLN A 1 197 ? 12.230 -9.590 -35.518 1.00 81.81 197 GLN A C 1
ATOM 1496 O O . GLN A 1 197 ? 13.025 -10.305 -36.129 1.00 81.81 197 GLN A O 1
ATOM 1501 N N . ALA A 1 198 ? 11.526 -8.629 -36.118 1.00 79.12 198 ALA A N 1
ATOM 1502 C CA . ALA A 1 198 ? 11.614 -8.336 -37.546 1.00 79.12 198 ALA A CA 1
ATOM 1503 C C . ALA A 1 198 ? 13.041 -7.942 -37.958 1.00 79.12 198 ALA A C 1
ATOM 1505 O O . ALA A 1 198 ? 13.567 -8.461 -38.942 1.00 79.12 198 ALA A O 1
ATOM 1506 N N . SER A 1 199 ? 13.705 -7.093 -37.167 1.00 75.62 199 SER A N 1
ATOM 1507 C CA . SER A 1 199 ? 15.086 -6.679 -37.433 1.00 75.62 199 SER A CA 1
ATOM 1508 C C . SER A 1 199 ? 16.059 -7.852 -37.349 1.00 75.62 199 SER A C 1
ATOM 1510 O O . SER A 1 199 ? 16.925 -8.000 -38.207 1.00 75.62 199 SER A O 1
ATOM 1512 N N . THR A 1 200 ? 15.885 -8.740 -36.368 1.00 76.44 200 THR A N 1
ATOM 1513 C CA . THR A 1 200 ? 16.699 -9.960 -36.229 1.00 76.44 200 THR A CA 1
ATOM 1514 C C . THR A 1 200 ? 16.490 -10.912 -37.407 1.00 76.44 200 THR A C 1
ATOM 1516 O O . THR A 1 200 ? 17.457 -11.453 -37.944 1.00 76.44 200 THR A O 1
ATOM 1519 N N . TYR A 1 201 ? 15.242 -11.086 -37.849 1.00 80.50 201 TYR A N 1
ATOM 1520 C CA . TYR A 1 201 ? 14.899 -11.918 -39.001 1.00 80.50 201 TYR A CA 1
ATOM 1521 C C . TYR A 1 201 ? 15.502 -11.375 -40.305 1.00 80.50 201 TYR A C 1
ATOM 1523 O O . TYR A 1 201 ? 16.144 -12.120 -41.047 1.00 80.50 201 TYR A O 1
ATOM 1531 N N . LEU A 1 202 ? 15.362 -10.070 -40.560 1.00 77.94 202 LEU A N 1
ATOM 1532 C CA . LEU A 1 202 ? 15.964 -9.405 -41.718 1.00 77.94 202 LEU A CA 1
ATOM 1533 C C . LEU A 1 202 ? 17.493 -9.459 -41.671 1.00 77.94 202 LEU A C 1
ATOM 1535 O O . LEU A 1 202 ? 18.118 -9.723 -42.694 1.00 77.94 202 LEU A O 1
ATOM 1539 N N . ARG A 1 203 ? 18.100 -9.307 -40.487 1.00 77.62 203 ARG A N 1
ATOM 1540 C CA . ARG A 1 203 ? 19.550 -9.460 -40.307 1.00 77.62 203 ARG A CA 1
ATOM 1541 C C . ARG A 1 203 ? 20.010 -10.865 -40.684 1.00 77.62 203 ARG A C 1
ATOM 1543 O O . ARG A 1 203 ? 21.033 -11.011 -41.340 1.00 77.62 203 ARG A O 1
ATOM 1550 N N . GLY A 1 204 ? 19.255 -11.895 -40.300 1.00 80.31 204 GLY A N 1
ATOM 1551 C CA . GLY A 1 204 ? 19.543 -13.278 -40.686 1.00 80.31 204 GLY A CA 1
ATOM 1552 C C . GLY A 1 204 ? 19.526 -13.483 -42.203 1.00 80.31 204 GLY A C 1
ATOM 1553 O O . GLY A 1 204 ? 20.402 -14.157 -42.739 1.00 80.31 204 GLY A O 1
ATOM 1554 N N . GLN A 1 205 ? 18.575 -12.859 -42.904 1.00 82.12 205 GLN A N 1
ATOM 1555 C CA . GLN A 1 205 ? 18.508 -12.904 -44.368 1.00 82.12 205 GLN A CA 1
ATOM 1556 C C . GLN A 1 205 ? 19.642 -12.119 -45.036 1.00 82.12 205 GLN A C 1
ATOM 1558 O O . GLN A 1 205 ? 20.249 -12.625 -45.978 1.00 82.12 205 GLN A O 1
ATOM 1563 N N . ALA A 1 206 ? 19.955 -10.921 -44.536 1.00 80.56 206 ALA A N 1
ATOM 1564 C CA . ALA A 1 206 ? 21.052 -10.100 -45.042 1.00 80.56 206 ALA A CA 1
ATOM 1565 C C . ALA A 1 206 ? 22.401 -10.818 -44.890 1.00 80.56 206 ALA A C 1
ATOM 1567 O O . ALA A 1 206 ? 23.135 -10.933 -45.868 1.00 80.56 206 ALA A O 1
ATOM 1568 N N . ALA A 1 207 ? 22.662 -11.415 -43.724 1.00 80.19 207 ALA A N 1
ATOM 1569 C CA . ALA A 1 207 ? 23.875 -12.191 -43.469 1.00 80.19 207 ALA A CA 1
ATOM 1570 C C . ALA A 1 207 ? 23.969 -13.448 -44.355 1.00 80.19 207 ALA A C 1
ATOM 1572 O O . ALA A 1 207 ? 25.042 -13.798 -44.847 1.00 80.19 207 ALA A O 1
ATOM 1573 N N . ALA A 1 208 ? 22.847 -14.138 -44.593 1.00 84.00 208 ALA A N 1
ATOM 1574 C CA . ALA A 1 208 ? 22.815 -15.285 -45.501 1.00 84.00 208 ALA A CA 1
ATOM 1575 C C . ALA A 1 208 ? 23.103 -14.877 -46.957 1.00 84.00 208 ALA A C 1
ATOM 1577 O O . ALA A 1 208 ? 23.781 -15.609 -47.682 1.00 84.00 208 ALA A O 1
ATOM 1578 N N . TYR A 1 209 ? 22.613 -13.710 -47.378 1.00 80.94 209 TYR A N 1
ATOM 1579 C CA . TYR A 1 209 ? 22.862 -13.160 -48.708 1.00 80.94 209 TYR A CA 1
ATOM 1580 C C . TYR A 1 209 ? 24.302 -12.655 -48.871 1.00 80.94 209 TYR A C 1
ATOM 1582 O O . TYR A 1 209 ? 24.931 -12.930 -49.890 1.00 80.94 209 TYR A O 1
ATOM 1590 N N . GLU A 1 210 ? 24.856 -11.990 -47.856 1.00 77.62 210 GLU A N 1
ATOM 1591 C CA . GLU A 1 210 ? 26.264 -11.582 -47.813 1.00 77.62 210 GLU A CA 1
ATOM 1592 C C . GLU A 1 210 ? 27.187 -12.798 -47.953 1.00 77.62 210 GLU A C 1
ATOM 1594 O O . GLU A 1 210 ? 28.041 -12.824 -48.838 1.00 77.62 210 GLU A O 1
ATOM 1599 N N . LYS A 1 211 ? 26.928 -13.868 -47.192 1.00 81.75 211 LYS A N 1
ATOM 1600 C CA . LYS A 1 211 ? 27.674 -15.127 -47.309 1.00 81.75 211 LYS A CA 1
ATOM 1601 C C . LYS A 1 211 ? 27.608 -15.723 -48.720 1.00 81.75 211 LYS A C 1
ATOM 1603 O O . LYS A 1 211 ? 28.613 -16.187 -49.249 1.00 81.75 211 LYS A O 1
ATOM 1608 N N . TRP A 1 212 ? 26.441 -15.673 -49.367 1.00 85.56 212 TRP A N 1
ATOM 1609 C CA . TRP A 1 212 ? 26.297 -16.104 -50.762 1.00 85.56 212 TRP A CA 1
ATOM 1610 C C . TRP A 1 212 ? 27.120 -15.238 -51.734 1.00 85.56 212 TRP A C 1
ATOM 1612 O O . TRP A 1 212 ? 27.697 -15.764 -52.691 1.00 85.56 212 TRP A O 1
ATOM 1622 N N . CYS A 1 213 ? 27.205 -13.926 -51.494 1.00 80.75 213 CYS A N 1
ATOM 1623 C CA . CYS A 1 213 ? 28.037 -13.012 -52.279 1.00 80.75 213 CYS A CA 1
ATOM 1624 C C . CYS A 1 213 ? 29.537 -13.309 -52.114 1.00 80.75 213 CYS A C 1
ATOM 1626 O O . CYS A 1 213 ? 30.276 -13.275 -53.105 1.00 80.75 213 CYS A O 1
ATOM 1628 N N . GLU A 1 214 ? 29.981 -13.617 -50.893 1.00 81.25 214 GLU A N 1
ATOM 1629 C CA . GLU A 1 214 ? 31.364 -14.000 -50.588 1.00 81.25 214 GLU A CA 1
ATOM 1630 C C . GLU A 1 214 ? 31.742 -15.324 -51.261 1.00 81.25 214 GLU A C 1
ATOM 1632 O O . GLU A 1 214 ? 32.744 -15.386 -51.981 1.00 81.25 214 GLU A O 1
ATOM 1637 N N . ASP A 1 215 ? 30.891 -16.348 -51.131 1.00 84.50 215 ASP A N 1
ATOM 1638 C CA . ASP A 1 215 ? 31.104 -17.678 -51.717 1.00 84.50 215 ASP A CA 1
ATOM 1639 C C . ASP A 1 215 ? 31.232 -17.623 -53.250 1.00 84.50 215 ASP A C 1
ATOM 1641 O O . ASP A 1 215 ? 31.985 -18.393 -53.854 1.00 84.50 215 ASP A O 1
ATOM 1645 N N . ARG A 1 216 ? 30.529 -16.686 -53.904 1.00 82.31 216 ARG A N 1
ATOM 1646 C CA . ARG A 1 216 ? 30.583 -16.492 -55.363 1.00 82.31 216 ARG A CA 1
ATOM 1647 C C . ARG A 1 216 ? 31.559 -15.408 -55.835 1.00 82.31 216 ARG A C 1
ATOM 1649 O O . ARG A 1 216 ? 31.617 -15.153 -57.036 1.00 82.31 216 ARG A O 1
ATOM 1656 N N . ARG A 1 217 ? 32.347 -14.794 -54.939 1.00 75.31 217 ARG A N 1
ATOM 1657 C CA . ARG A 1 217 ? 33.301 -13.696 -55.236 1.00 75.31 217 ARG A CA 1
ATOM 1658 C C . ARG A 1 217 ? 32.663 -12.502 -55.959 1.00 75.31 217 ARG A C 1
ATOM 1660 O O . ARG A 1 217 ? 33.277 -11.861 -56.810 1.00 75.31 217 ARG A O 1
ATOM 1667 N N . HIS A 1 218 ? 31.423 -12.199 -55.605 1.00 74.19 218 HIS A N 1
ATOM 1668 C CA . HIS A 1 218 ? 30.580 -11.196 -56.249 1.00 74.19 218 HIS A CA 1
ATOM 1669 C C . HIS A 1 218 ? 30.400 -9.951 -55.363 1.00 74.19 218 HIS A C 1
ATOM 1671 O O . HIS A 1 218 ? 29.326 -9.363 -55.287 1.00 74.19 218 HIS A O 1
ATOM 1677 N N . THR A 1 219 ? 31.472 -9.525 -54.694 1.00 65.38 219 THR A N 1
ATOM 1678 C CA . THR A 1 219 ? 31.464 -8.442 -53.691 1.00 65.38 219 THR A CA 1
ATOM 1679 C C . THR A 1 219 ? 31.270 -7.037 -54.273 1.00 65.38 219 THR A C 1
ATOM 1681 O O . THR A 1 219 ? 31.005 -6.095 -53.532 1.00 65.38 219 THR A O 1
ATOM 1684 N N . THR A 1 220 ? 31.375 -6.872 -55.594 1.00 66.69 220 THR A N 1
ATOM 1685 C CA . THR A 1 220 ? 31.238 -5.580 -56.290 1.00 66.69 220 THR A CA 1
ATOM 1686 C C . THR A 1 220 ? 29.814 -5.268 -56.757 1.00 66.69 220 THR A C 1
ATOM 1688 O O . THR A 1 220 ? 29.573 -4.187 -57.291 1.00 66.69 220 THR A O 1
ATOM 1691 N N . LEU A 1 221 ? 28.859 -6.187 -56.578 1.00 76.00 221 LEU A N 1
ATOM 1692 C CA . LEU A 1 221 ? 27.455 -5.938 -56.907 1.00 76.00 221 LEU A CA 1
ATOM 1693 C C . LEU A 1 221 ? 26.818 -4.997 -55.879 1.00 76.00 221 LEU A C 1
ATOM 1695 O O . LEU A 1 221 ? 26.964 -5.179 -54.670 1.00 76.00 221 LEU A O 1
ATOM 1699 N N . ILE A 1 222 ? 26.034 -4.039 -56.378 1.00 75.69 222 ILE A N 1
ATOM 1700 C CA . ILE A 1 222 ? 25.291 -3.054 -55.572 1.00 75.69 222 ILE A CA 1
ATOM 1701 C C . ILE A 1 222 ? 24.391 -3.748 -54.533 1.00 75.69 222 ILE A C 1
ATOM 1703 O O . ILE A 1 222 ? 24.243 -3.263 -53.415 1.00 75.69 222 ILE A O 1
ATOM 1707 N N . SER A 1 223 ? 23.843 -4.925 -54.855 1.00 74.31 223 SER A N 1
ATOM 1708 C CA . SER A 1 223 ? 23.019 -5.710 -53.930 1.00 74.31 223 SER A CA 1
ATOM 1709 C C . SER A 1 223 ? 23.794 -6.255 -52.725 1.00 74.31 223 SER A C 1
ATOM 1711 O O . SER A 1 223 ? 23.238 -6.326 -51.632 1.00 74.31 223 SER A O 1
ATOM 1713 N N . CYS A 1 224 ? 25.069 -6.615 -52.893 1.00 71.81 224 CYS A N 1
ATOM 1714 C CA . CYS A 1 224 ? 25.912 -7.116 -51.805 1.00 71.81 224 CYS A CA 1
ATOM 1715 C C . CYS A 1 224 ? 26.384 -5.968 -50.894 1.00 71.81 224 CYS A C 1
ATOM 1717 O O . CYS A 1 224 ? 26.429 -6.132 -49.680 1.00 71.81 224 CYS A O 1
ATOM 1719 N N . GLN A 1 225 ? 26.650 -4.785 -51.463 1.00 75.31 225 GLN A N 1
ATOM 1720 C CA . GLN A 1 225 ? 26.938 -3.567 -50.690 1.00 75.31 225 GLN A CA 1
ATOM 1721 C C . GLN A 1 225 ? 25.719 -3.085 -49.894 1.00 75.31 225 GLN A C 1
ATOM 1723 O O . GLN A 1 225 ? 25.846 -2.633 -48.759 1.00 75.31 225 GLN A O 1
ATOM 1728 N N . TRP A 1 226 ? 24.522 -3.210 -50.471 1.00 79.94 226 TRP A N 1
ATOM 1729 C CA . TRP A 1 226 ? 23.280 -2.908 -49.767 1.00 79.94 226 TRP A CA 1
ATOM 1730 C C . TRP A 1 226 ? 23.045 -3.863 -48.587 1.00 79.94 226 TRP A C 1
ATOM 1732 O O . TRP A 1 226 ? 22.689 -3.415 -47.499 1.00 79.94 226 TRP A O 1
ATOM 1742 N N . ALA A 1 227 ? 23.282 -5.166 -48.773 1.00 74.81 227 ALA A N 1
ATOM 1743 C CA . ALA A 1 227 ? 23.063 -6.164 -47.728 1.00 74.81 227 ALA A CA 1
ATOM 1744 C C . ALA A 1 227 ? 23.959 -5.946 -46.496 1.00 74.81 227 ALA A C 1
ATOM 1746 O O . ALA A 1 227 ? 23.461 -6.009 -45.369 1.00 74.81 227 ALA A O 1
ATOM 1747 N N . SER A 1 228 ? 25.240 -5.618 -46.694 1.00 73.44 228 SER A N 1
ATOM 1748 C CA . SER A 1 228 ? 26.160 -5.329 -45.586 1.00 73.44 228 SER A CA 1
ATOM 1749 C C . SER A 1 228 ? 25.790 -4.036 -44.844 1.00 73.44 228 SER A C 1
ATOM 1751 O O . SER A 1 228 ? 25.769 -4.006 -43.612 1.00 73.44 228 SER A O 1
ATOM 1753 N N . ALA A 1 229 ? 25.393 -2.983 -45.568 1.00 73.38 229 ALA A N 1
ATOM 1754 C CA . ALA A 1 229 ? 24.920 -1.734 -44.969 1.00 73.38 229 ALA A CA 1
ATOM 1755 C C . ALA A 1 229 ? 23.618 -1.923 -44.164 1.00 73.38 229 ALA A C 1
ATOM 1757 O O . ALA A 1 229 ? 23.486 -1.417 -43.045 1.00 73.38 229 ALA A O 1
ATOM 1758 N N . ALA A 1 230 ? 22.666 -2.692 -44.700 1.00 72.75 230 ALA A N 1
ATOM 1759 C CA . ALA A 1 230 ? 21.413 -3.007 -44.022 1.00 72.75 230 ALA A CA 1
ATOM 1760 C C . ALA A 1 230 ? 21.646 -3.840 -42.750 1.00 72.75 230 ALA A C 1
ATOM 1762 O O . ALA A 1 230 ? 21.011 -3.591 -41.724 1.00 72.75 230 ALA A O 1
ATOM 1763 N N . GLN A 1 231 ? 22.588 -4.787 -42.774 1.00 73.94 231 GLN A N 1
ATOM 1764 C CA . GLN A 1 231 ? 22.955 -5.592 -41.608 1.00 73.94 231 GLN A CA 1
ATOM 1765 C C . GLN A 1 231 ? 23.450 -4.739 -40.434 1.00 73.94 231 GLN A C 1
ATOM 1767 O O . GLN A 1 231 ? 23.018 -4.968 -39.301 1.00 73.94 231 GLN A O 1
ATOM 1772 N N . GLN A 1 232 ? 24.305 -3.747 -40.697 1.00 71.38 232 GLN A N 1
ATOM 1773 C CA . GLN A 1 232 ? 24.811 -2.826 -39.676 1.00 71.38 232 GLN A CA 1
ATOM 1774 C C . GLN A 1 232 ? 23.665 -2.020 -39.039 1.00 71.38 232 GLN A C 1
ATOM 1776 O O . GLN A 1 232 ? 23.530 -1.970 -37.819 1.00 71.38 232 GLN A O 1
ATOM 1781 N N . LYS A 1 233 ? 22.768 -1.470 -39.865 1.00 72.81 233 LYS A N 1
ATOM 1782 C CA . LYS A 1 233 ? 21.628 -0.657 -39.411 1.00 72.81 233 LYS A CA 1
ATOM 1783 C C . LYS A 1 233 ? 20.629 -1.462 -38.572 1.00 72.81 233 LYS A C 1
ATOM 1785 O O . LYS A 1 233 ? 20.126 -0.994 -37.552 1.00 72.81 233 LYS A O 1
ATOM 1790 N N . LEU A 1 234 ? 20.365 -2.706 -38.972 1.00 70.38 234 LEU A N 1
ATOM 1791 C CA . LEU A 1 234 ? 19.501 -3.630 -38.234 1.00 70.38 234 LEU A CA 1
ATOM 1792 C C . LEU A 1 234 ? 20.125 -4.081 -36.907 1.00 70.38 234 LEU A C 1
ATOM 1794 O O . LEU A 1 234 ? 19.400 -4.318 -35.937 1.00 70.38 234 LEU A O 1
ATOM 1798 N N . LEU A 1 235 ? 21.457 -4.186 -36.846 1.00 70.12 235 LEU A N 1
ATOM 1799 C CA . LEU A 1 235 ? 22.176 -4.452 -35.605 1.00 70.12 235 LEU A CA 1
ATOM 1800 C C . LEU A 1 235 ? 21.971 -3.304 -34.611 1.00 70.12 235 LEU A C 1
ATOM 1802 O O . LEU A 1 235 ? 21.577 -3.567 -33.474 1.00 70.12 235 LEU A O 1
ATOM 1806 N N . ASP A 1 236 ? 22.129 -2.056 -35.044 1.00 70.31 236 ASP A N 1
ATOM 1807 C CA . ASP A 1 236 ? 21.941 -0.887 -34.180 1.00 70.31 236 ASP A CA 1
ATOM 1808 C C . ASP A 1 236 ? 20.521 -0.824 -33.600 1.00 70.31 236 ASP A C 1
ATOM 1810 O O . ASP A 1 236 ? 20.343 -0.628 -32.396 1.00 70.31 236 ASP A O 1
ATOM 1814 N N . TYR A 1 237 ? 19.495 -1.098 -34.411 1.00 68.25 237 TYR A N 1
ATOM 1815 C CA . TYR A 1 237 ? 18.113 -1.154 -33.921 1.00 68.25 237 TYR A CA 1
ATOM 1816 C C . TYR A 1 237 ? 17.850 -2.312 -32.953 1.00 68.25 237 TYR A C 1
A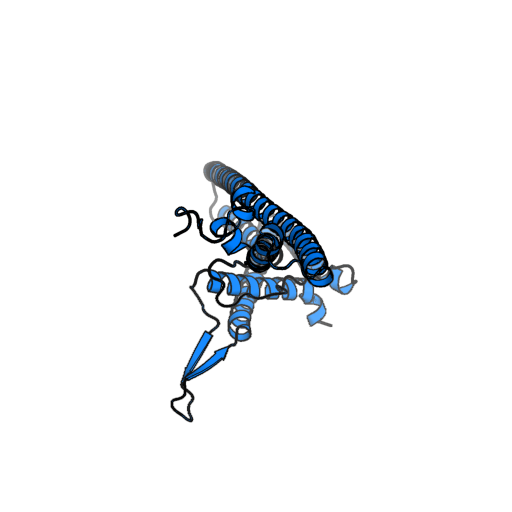TOM 1818 O O . TYR A 1 237 ? 17.015 -2.181 -32.056 1.00 68.25 237 TYR A O 1
ATOM 1826 N N . SER A 1 238 ? 18.560 -3.435 -33.089 1.00 64.88 238 SER A N 1
ATOM 1827 C CA . SER A 1 238 ? 18.399 -4.578 -32.182 1.00 64.88 238 SER A CA 1
ATOM 1828 C C . SER A 1 238 ? 18.922 -4.308 -30.763 1.00 64.88 238 SER A C 1
ATOM 1830 O O . SER A 1 238 ? 18.383 -4.865 -29.805 1.00 64.88 238 SER A O 1
ATOM 1832 N N . TRP A 1 239 ? 19.913 -3.420 -30.614 1.00 65.56 239 TRP A N 1
ATOM 1833 C CA . TRP A 1 239 ? 20.562 -3.108 -29.333 1.00 65.56 239 TRP A CA 1
ATOM 1834 C C . TRP A 1 239 ? 19.994 -1.877 -28.606 1.00 65.56 239 TRP A C 1
ATOM 1836 O O . TRP A 1 239 ? 20.292 -1.679 -27.429 1.00 65.56 239 TRP A O 1
ATOM 1846 N N . GLN A 1 240 ? 19.149 -1.060 -29.244 1.00 64.44 240 GLN A N 1
ATOM 1847 C CA . GLN A 1 240 ? 18.572 0.133 -28.606 1.00 64.44 240 GLN A CA 1
ATOM 1848 C C . GLN A 1 240 ? 17.593 -0.213 -27.479 1.00 64.44 240 GLN A C 1
ATOM 1850 O O . GLN A 1 240 ? 16.670 -1.006 -27.671 1.00 64.44 240 GLN A O 1
ATOM 1855 N N . ALA A 1 241 ? 17.747 0.421 -26.311 1.00 58.19 241 ALA A N 1
ATOM 1856 C CA . ALA A 1 241 ? 16.834 0.273 -25.176 1.00 58.19 241 ALA A CA 1
ATOM 1857 C C . ALA A 1 241 ? 15.391 0.716 -25.529 1.00 58.19 241 ALA A C 1
ATOM 1859 O O . ALA A 1 241 ? 15.227 1.673 -26.290 1.00 58.19 241 ALA A O 1
ATOM 1860 N N . PRO A 1 242 ? 14.337 0.097 -24.953 1.00 58.91 242 PRO A N 1
ATOM 1861 C CA . PRO A 1 242 ? 12.938 0.419 -25.274 1.00 58.91 242 PRO A CA 1
ATOM 1862 C C . PRO A 1 242 ? 12.586 1.906 -25.116 1.00 58.91 242 PRO A C 1
ATOM 1864 O O . PRO A 1 242 ? 11.850 2.460 -25.927 1.00 58.91 242 PRO A O 1
ATOM 1867 N N . ALA A 1 243 ? 13.182 2.576 -24.125 1.00 59.16 243 ALA A N 1
ATOM 1868 C CA . ALA A 1 243 ? 12.988 4.004 -23.870 1.00 59.16 243 ALA A CA 1
ATOM 1869 C C . ALA A 1 243 ? 13.534 4.920 -24.983 1.00 59.16 243 ALA A C 1
ATOM 1871 O O . ALA A 1 243 ? 13.064 6.042 -25.142 1.00 59.16 243 ALA A O 1
ATOM 1872 N N . LEU A 1 244 ? 14.512 4.455 -25.765 1.00 64.62 244 LEU A N 1
ATOM 1873 C CA . LEU A 1 244 ? 15.100 5.192 -26.890 1.00 64.62 244 LEU A CA 1
ATOM 1874 C C . LEU A 1 244 ? 14.461 4.799 -28.228 1.00 64.62 244 LEU A C 1
ATOM 1876 O O . LEU A 1 244 ? 14.557 5.543 -29.204 1.00 64.62 244 LEU A O 1
ATOM 1880 N N . TYR A 1 245 ? 13.764 3.662 -28.266 1.00 64.88 245 TYR A N 1
ATOM 1881 C CA . TYR A 1 245 ? 13.187 3.096 -29.479 1.00 64.88 245 TYR A CA 1
ATOM 1882 C C . TYR A 1 245 ? 12.097 3.984 -30.101 1.00 64.88 245 TYR A C 1
ATOM 1884 O O . TYR A 1 245 ? 12.041 4.105 -31.319 1.00 64.88 245 TYR A O 1
ATOM 1892 N N . TRP A 1 246 ? 11.279 4.677 -29.299 1.00 67.38 246 TRP A N 1
ATOM 1893 C CA . TRP A 1 246 ? 10.260 5.595 -29.839 1.00 67.38 246 TRP A CA 1
ATOM 1894 C C . TRP A 1 246 ? 10.868 6.790 -30.594 1.00 67.38 246 TRP A C 1
ATOM 1896 O O . TRP A 1 246 ? 10.237 7.329 -31.499 1.00 67.38 246 TRP A O 1
ATOM 1906 N N . ARG A 1 247 ? 12.094 7.199 -30.235 1.00 68.00 247 ARG A N 1
ATOM 1907 C CA . ARG A 1 247 ? 12.784 8.358 -30.820 1.00 68.00 247 ARG A CA 1
ATOM 1908 C C . ARG A 1 247 ? 13.731 7.965 -31.954 1.00 68.00 247 ARG A C 1
ATOM 1910 O O . ARG A 1 247 ? 13.799 8.658 -32.967 1.00 68.00 247 ARG A O 1
ATOM 1917 N N . PHE A 1 248 ? 14.447 6.853 -31.799 1.00 68.12 248 PHE A N 1
ATOM 1918 C CA . PHE A 1 248 ? 15.512 6.434 -32.716 1.00 68.12 248 PHE A CA 1
ATOM 1919 C C . PHE A 1 248 ? 15.178 5.186 -33.541 1.00 68.12 248 PHE A C 1
ATOM 1921 O O . PHE A 1 248 ? 15.894 4.890 -34.498 1.00 68.12 248 PHE A O 1
ATOM 1928 N N . GLY A 1 249 ? 14.081 4.492 -33.234 1.00 66.25 249 GLY A N 1
ATOM 1929 C CA . GLY A 1 249 ? 13.598 3.357 -34.015 1.00 66.25 249 GLY A CA 1
ATOM 1930 C C . GLY A 1 249 ? 13.075 3.773 -35.397 1.00 66.25 249 GLY A C 1
ATOM 1931 O O . GLY A 1 249 ? 12.745 4.945 -35.610 1.00 66.25 249 GLY A O 1
ATOM 1932 N N . PRO A 1 250 ? 13.016 2.845 -36.365 1.00 68.19 250 PRO A N 1
ATOM 1933 C CA . PRO A 1 250 ? 12.523 3.131 -37.709 1.00 68.19 250 PRO A CA 1
ATOM 1934 C C . PRO A 1 250 ? 11.049 3.555 -37.669 1.00 68.19 250 PRO A C 1
ATOM 1936 O O . PRO A 1 250 ? 10.206 2.820 -37.157 1.00 68.19 250 PRO A O 1
ATOM 1939 N N . THR A 1 251 ? 10.728 4.736 -38.210 1.00 68.19 251 THR A N 1
ATOM 1940 C CA . THR A 1 251 ? 9.329 5.218 -38.265 1.00 68.19 251 THR A CA 1
ATOM 1941 C C . THR A 1 251 ? 8.564 4.631 -39.448 1.00 68.19 251 THR A C 1
ATOM 1943 O O . THR A 1 251 ? 7.342 4.507 -39.419 1.00 68.19 251 THR A O 1
ATOM 1946 N N . THR A 1 252 ? 9.297 4.233 -40.488 1.00 67.75 252 THR A N 1
ATOM 1947 C CA . THR A 1 252 ? 8.770 3.619 -41.702 1.00 67.75 252 THR A CA 1
ATOM 1948 C C . THR A 1 252 ? 9.712 2.517 -42.171 1.00 67.75 252 THR A C 1
ATOM 1950 O O . THR A 1 252 ? 10.917 2.553 -41.915 1.00 67.75 252 THR A O 1
ATOM 1953 N N . SER A 1 253 ? 9.179 1.532 -42.895 1.00 66.94 253 SER A N 1
ATOM 1954 C CA . SER A 1 253 ? 9.997 0.477 -43.503 1.00 66.94 253 SER A CA 1
ATOM 1955 C C . SER A 1 253 ? 11.012 1.048 -44.497 1.00 66.94 253 SER A C 1
ATOM 1957 O O . SER A 1 253 ? 12.116 0.525 -44.596 1.00 66.94 253 SER A O 1
ATOM 1959 N N . ALA A 1 254 ? 10.687 2.161 -45.163 1.00 65.88 254 ALA A N 1
ATOM 1960 C CA . ALA A 1 254 ? 11.576 2.860 -46.088 1.00 65.88 254 ALA A CA 1
ATOM 1961 C C . ALA A 1 254 ? 12.893 3.317 -45.435 1.00 65.88 254 ALA A C 1
ATOM 1963 O O . ALA A 1 254 ? 13.936 3.221 -46.075 1.00 65.88 254 ALA A O 1
ATOM 1964 N N . GLU A 1 255 ? 12.889 3.710 -44.153 1.00 66.94 255 GLU A N 1
ATOM 1965 C CA . GLU A 1 255 ? 14.118 4.079 -43.428 1.00 66.94 255 GLU A CA 1
ATOM 1966 C C . GLU A 1 255 ? 15.109 2.908 -43.322 1.00 66.94 255 GLU A C 1
ATOM 1968 O O . GLU A 1 255 ? 16.313 3.132 -43.231 1.00 66.94 255 GLU A O 1
ATOM 1973 N N . ILE A 1 256 ? 14.640 1.658 -43.361 1.00 66.62 256 ILE A N 1
ATOM 1974 C CA . ILE A 1 256 ? 15.497 0.462 -43.316 1.00 66.62 256 ILE A CA 1
ATOM 1975 C C . ILE A 1 256 ? 16.128 0.192 -44.691 1.00 66.62 256 ILE A C 1
ATOM 1977 O O . ILE A 1 256 ? 17.260 -0.279 -44.761 1.00 66.62 256 ILE A O 1
ATOM 1981 N N . TYR A 1 257 ? 15.414 0.516 -45.774 1.00 63.53 257 TYR A N 1
ATOM 1982 C CA . TYR A 1 257 ? 15.852 0.285 -47.155 1.00 63.53 257 TYR A CA 1
ATOM 1983 C C . TYR A 1 257 ? 16.623 1.462 -47.767 1.00 63.53 257 TYR A C 1
ATOM 1985 O O . TYR A 1 257 ? 17.247 1.285 -48.814 1.00 63.53 257 TYR A O 1
ATOM 1993 N N . ALA A 1 258 ? 16.584 2.639 -47.136 1.00 64.75 258 ALA A N 1
ATOM 1994 C CA . ALA A 1 258 ? 17.264 3.836 -47.613 1.00 64.75 258 ALA A CA 1
ATOM 1995 C C . ALA A 1 258 ? 18.798 3.667 -47.607 1.00 64.75 258 ALA A C 1
ATOM 1997 O O . ALA A 1 258 ? 19.348 3.079 -46.665 1.00 64.75 258 ALA A O 1
ATOM 1998 N N . PRO A 1 259 ? 19.498 4.182 -48.636 1.00 58.41 259 PRO A N 1
ATOM 1999 C CA . PRO A 1 259 ? 20.954 4.152 -48.696 1.00 58.41 259 PRO A CA 1
ATOM 2000 C C . PRO A 1 259 ? 21.586 4.932 -47.520 1.00 58.41 259 PRO A C 1
ATOM 2002 O O . PRO A 1 259 ? 20.930 5.798 -46.937 1.00 58.41 259 PRO A O 1
ATOM 2005 N N . PRO A 1 260 ? 22.853 4.643 -47.156 1.00 54.94 260 PRO A N 1
ATOM 2006 C CA . PRO A 1 260 ? 23.508 5.172 -45.949 1.00 54.94 260 PRO A CA 1
ATOM 2007 C C . PRO A 1 260 ? 23.535 6.704 -45.804 1.00 54.94 260 PRO A C 1
ATOM 2009 O O . PRO A 1 260 ? 23.713 7.192 -44.692 1.00 54.94 260 PRO A O 1
ATOM 2012 N N . ASP A 1 261 ? 23.320 7.449 -46.892 1.00 50.06 261 ASP A N 1
ATOM 2013 C CA . ASP A 1 261 ? 23.453 8.910 -46.937 1.00 50.06 261 ASP A CA 1
ATOM 2014 C C . ASP A 1 261 ? 22.138 9.683 -46.699 1.00 50.06 261 ASP A C 1
ATOM 2016 O O . ASP A 1 261 ? 22.156 10.908 -46.590 1.00 50.06 261 ASP A O 1
ATOM 2020 N N . GLU A 1 262 ? 20.993 9.003 -46.558 1.00 47.19 262 GLU A N 1
ATOM 2021 C CA . GLU A 1 262 ? 19.708 9.630 -46.206 1.00 47.19 262 GLU A CA 1
ATOM 2022 C C . GLU A 1 262 ? 19.355 9.377 -44.732 1.00 47.19 262 GLU A C 1
ATOM 2024 O O . GLU A 1 262 ? 18.466 8.597 -44.380 1.00 47.19 262 GLU A O 1
ATOM 2029 N N . ILE A 1 263 ? 20.062 10.053 -43.824 1.00 48.69 263 ILE A N 1
ATOM 2030 C CA . ILE A 1 263 ? 19.575 10.220 -42.451 1.00 48.69 263 ILE A CA 1
ATOM 2031 C C . ILE A 1 263 ? 18.453 11.261 -42.507 1.00 48.69 263 ILE A C 1
ATOM 2033 O O . ILE A 1 263 ? 18.698 12.425 -42.818 1.00 48.69 263 ILE A O 1
ATOM 2037 N N . SER A 1 264 ? 17.217 10.840 -42.220 1.00 44.91 264 SER A N 1
ATOM 2038 C CA . SER A 1 264 ? 16.071 11.751 -42.162 1.00 44.91 264 SER A CA 1
ATOM 2039 C C . SER A 1 264 ? 16.361 12.908 -41.186 1.00 44.91 264 SER A C 1
ATOM 2041 O O . SER A 1 264 ? 16.634 12.647 -40.008 1.00 44.91 264 SER A O 1
ATOM 2043 N N . PRO A 1 265 ? 16.268 14.182 -41.619 1.00 43.31 265 PRO A N 1
ATOM 2044 C CA . PRO A 1 265 ? 16.558 15.354 -40.787 1.00 43.31 265 PRO A CA 1
ATOM 2045 C C . PRO A 1 265 ? 15.565 15.552 -39.629 1.00 43.31 265 PRO A C 1
ATOM 2047 O O . PRO A 1 265 ? 15.722 16.471 -38.834 1.00 43.31 265 PRO A O 1
ATOM 2050 N N . SER A 1 266 ? 14.549 14.696 -39.498 1.00 46.88 266 SER A N 1
ATOM 2051 C CA . SER A 1 266 ? 13.524 14.774 -38.453 1.00 46.88 266 SER A CA 1
ATOM 2052 C C . SER A 1 266 ? 13.941 14.195 -37.091 1.00 46.88 266 SER A C 1
ATOM 2054 O O . SER A 1 266 ? 13.098 14.117 -36.199 1.00 46.88 266 SER A O 1
ATOM 2056 N N . LYS A 1 267 ? 15.188 13.723 -36.928 1.00 47.81 267 LYS A N 1
ATOM 2057 C CA . LYS A 1 267 ? 15.677 13.051 -35.702 1.00 47.81 267 LYS A CA 1
ATOM 2058 C C . LYS A 1 267 ? 16.920 13.699 -35.059 1.00 47.81 267 LYS A C 1
ATOM 2060 O O . LYS A 1 267 ? 17.461 13.118 -34.117 1.00 47.81 267 LYS A O 1
ATOM 2065 N N . LEU A 1 268 ? 17.339 14.876 -35.538 1.00 40.78 268 LEU A N 1
ATOM 2066 C CA . LEU A 1 268 ? 18.357 15.739 -34.913 1.00 40.78 268 LEU A CA 1
ATOM 2067 C C . LEU A 1 268 ? 17.711 16.706 -33.912 1.00 40.78 268 LEU A C 1
ATOM 2069 O O . LEU A 1 268 ? 16.724 17.369 -34.297 1.00 40.78 268 LEU A O 1
#

Organism: NCBI:txid488447